Protein AF-A0A1Q6T0D3-F1 (afdb_monomer_lite)

Structure (mmCIF, N/CA/C/O backbone):
data_AF-A0A1Q6T0D3-F1
#
_entry.id   AF-A0A1Q6T0D3-F1
#
loop_
_atom_site.group_PDB
_atom_site.id
_atom_site.type_symbol
_atom_site.label_atom_id
_atom_site.label_alt_id
_atom_site.label_comp_id
_atom_site.label_asym_id
_atom_site.label_entity_id
_atom_site.label_seq_id
_atom_site.pdbx_PDB_ins_code
_atom_site.Cartn_x
_atom_site.Cartn_y
_atom_site.Cartn_z
_atom_site.occupancy
_atom_site.B_iso_or_equiv
_atom_site.auth_seq_id
_atom_site.auth_comp_id
_atom_site.auth_asym_id
_atom_site.auth_atom_id
_atom_site.pdbx_PDB_model_num
ATOM 1 N N . MET A 1 1 ? 7.590 -8.939 7.969 1.00 77.56 1 MET A N 1
ATOM 2 C CA . MET A 1 1 ? 7.279 -10.371 8.225 1.00 77.56 1 MET A CA 1
ATOM 3 C C . MET A 1 1 ? 7.707 -10.869 9.607 1.00 77.56 1 MET A C 1
ATOM 5 O O . MET A 1 1 ? 6.860 -11.423 10.294 1.00 77.56 1 MET A O 1
ATOM 9 N N . GLU A 1 2 ? 8.961 -10.703 10.054 1.00 86.38 2 GLU A N 1
ATOM 10 C CA . GLU A 1 2 ? 9.375 -11.167 11.402 1.00 86.38 2 GLU A CA 1
ATOM 11 C C . GLU A 1 2 ? 8.575 -10.510 12.536 1.00 86.38 2 GLU A C 1
ATOM 13 O O . GLU A 1 2 ? 8.097 -11.197 13.438 1.00 86.38 2 GLU A O 1
ATOM 18 N N . SER A 1 3 ? 8.357 -9.194 12.448 1.00 91.25 3 SER A N 1
ATOM 19 C CA . SER A 1 3 ? 7.523 -8.448 13.397 1.00 91.25 3 SER A CA 1
ATOM 20 C C . SER A 1 3 ? 6.093 -8.985 13.467 1.00 91.25 3 SER A C 1
ATOM 22 O O . SER A 1 3 ? 5.550 -9.134 14.556 1.00 91.25 3 SER A O 1
ATOM 24 N N . TRP A 1 4 ? 5.511 -9.369 12.327 1.00 94.94 4 TRP A N 1
ATOM 25 C CA . TRP A 1 4 ? 4.140 -9.880 12.254 1.00 94.94 4 TRP A CA 1
ATOM 26 C C . TRP A 1 4 ? 4.011 -11.182 13.035 1.00 94.94 4 TRP A C 1
ATOM 28 O O . TRP A 1 4 ? 3.176 -11.276 13.921 1.00 94.94 4 TRP A O 1
ATOM 38 N N . LYS A 1 5 ? 4.904 -12.149 12.792 1.00 92.56 5 LYS A N 1
ATOM 39 C CA . LYS A 1 5 ? 4.893 -13.438 13.505 1.00 92.56 5 LYS A CA 1
ATOM 40 C C . LYS A 1 5 ? 5.084 -13.280 15.015 1.00 92.56 5 LYS A C 1
ATOM 42 O O . LYS A 1 5 ? 4.557 -14.075 15.782 1.00 92.56 5 LYS A O 1
ATOM 47 N N . LYS A 1 6 ? 5.851 -12.271 15.439 1.00 94.69 6 LYS A N 1
ATOM 48 C CA . LYS A 1 6 ? 6.102 -11.984 16.856 1.00 94.69 6 LYS A CA 1
ATOM 49 C C . LYS A 1 6 ? 4.901 -11.331 17.546 1.00 94.69 6 LYS A C 1
ATOM 51 O O . LYS A 1 6 ? 4.624 -11.652 18.695 1.00 94.69 6 LYS A O 1
ATOM 56 N N . VAL A 1 7 ? 4.247 -10.379 16.882 1.00 96.62 7 VAL A N 1
ATOM 57 C CA . VAL A 1 7 ? 3.209 -9.524 17.488 1.00 96.62 7 VAL A CA 1
ATOM 58 C C . VAL A 1 7 ? 1.793 -10.050 17.244 1.00 96.62 7 VAL A C 1
ATOM 60 O O . VAL A 1 7 ? 0.898 -9.781 18.041 1.00 96.62 7 VAL A O 1
ATOM 63 N N . LEU A 1 8 ? 1.592 -10.822 16.176 1.00 96.12 8 LEU A N 1
ATOM 64 C CA . LEU A 1 8 ? 0.306 -11.365 15.736 1.00 96.12 8 LEU A CA 1
ATOM 65 C C . LEU A 1 8 ? 0.324 -12.910 15.722 1.00 96.12 8 LEU A C 1
ATOM 67 O O . LEU A 1 8 ? 0.056 -13.505 14.678 1.00 96.12 8 LEU A O 1
ATOM 71 N N . PRO A 1 9 ? 0.666 -13.586 16.837 1.00 95.31 9 PRO A N 1
ATOM 72 C CA . PRO A 1 9 ? 0.812 -15.045 16.851 1.00 95.31 9 PRO A CA 1
ATOM 73 C C . PRO A 1 9 ? -0.502 -15.785 16.563 1.00 95.31 9 PRO A C 1
ATOM 75 O O . PRO A 1 9 ? -0.470 -16.884 16.018 1.00 95.31 9 PRO A O 1
ATOM 78 N N . ASP A 1 10 ? -1.640 -15.167 16.890 1.00 95.38 10 ASP A N 1
ATOM 79 C CA . ASP A 1 10 ? -2.976 -15.755 16.738 1.00 95.38 10 ASP A CA 1
ATOM 80 C C . ASP A 1 10 ? -3.638 -15.424 15.386 1.00 95.38 10 ASP A C 1
ATOM 82 O O . ASP A 1 10 ? -4.795 -15.773 15.158 1.00 95.38 10 ASP A O 1
ATOM 86 N N . TYR A 1 11 ? -2.935 -14.720 14.492 1.00 95.56 11 TYR A N 1
ATOM 87 C CA . TYR A 1 11 ? -3.467 -14.301 13.195 1.00 95.56 11 TYR A CA 1
ATOM 88 C C . TYR A 1 11 ? -3.035 -15.270 12.093 1.00 95.56 11 TYR A C 1
ATOM 90 O O . TYR A 1 11 ? -1.872 -15.668 12.008 1.00 95.56 11 TYR A O 1
ATOM 98 N N . GLU A 1 12 ? -3.958 -15.590 11.186 1.00 95.81 12 GLU A N 1
ATOM 99 C CA . GLU A 1 12 ? -3.620 -16.266 9.936 1.00 95.81 12 GLU A CA 1
ATOM 100 C C . GLU A 1 12 ? -2.993 -15.268 8.953 1.00 95.81 12 GLU A C 1
ATOM 102 O O . GLU A 1 12 ? -3.534 -14.189 8.706 1.00 95.81 12 GLU A O 1
ATOM 107 N N . ILE A 1 13 ? -1.840 -15.627 8.380 1.00 95.12 13 ILE A N 1
ATOM 108 C CA . ILE A 1 13 ? -1.151 -14.806 7.380 1.00 95.12 13 ILE A CA 1
ATOM 109 C C . ILE A 1 13 ? -1.368 -15.422 5.998 1.00 95.12 13 ILE A C 1
ATOM 111 O O . ILE A 1 13 ? -0.863 -16.507 5.710 1.00 95.12 13 ILE A O 1
ATOM 115 N N . ARG A 1 14 ? -2.046 -14.678 5.120 1.00 95.00 14 ARG A N 1
ATOM 116 C CA . ARG A 1 14 ? -2.230 -15.005 3.700 1.00 95.00 14 ARG A CA 1
ATOM 117 C C . ARG A 1 14 ? -1.472 -14.005 2.833 1.00 95.00 14 ARG A C 1
ATOM 119 O O . ARG A 1 14 ? -1.739 -12.807 2.866 1.00 95.00 14 ARG A O 1
ATOM 126 N N . GLU A 1 15 ? -0.562 -14.505 2.008 1.00 95.56 15 GLU A N 1
ATOM 127 C CA . GLU A 1 15 ? 0.097 -13.707 0.973 1.00 95.56 15 GLU A CA 1
ATOM 128 C C . GLU A 1 15 ? -0.800 -13.605 -0.271 1.00 95.56 15 GLU A C 1
ATOM 130 O O . GLU A 1 15 ? -1.328 -14.611 -0.748 1.00 95.56 15 GLU A O 1
ATOM 135 N N . TRP A 1 16 ? -0.964 -12.394 -0.804 1.00 94.88 16 TRP A N 1
ATOM 136 C CA . TRP A 1 16 ? -1.585 -12.152 -2.108 1.00 94.88 16 TRP A CA 1
ATOM 137 C C . TRP A 1 16 ? -0.488 -11.933 -3.148 1.00 94.88 16 TRP A C 1
ATOM 139 O O . TRP A 1 16 ? 0.309 -11.007 -3.020 1.00 94.88 16 TRP A O 1
ATOM 149 N N . SER A 1 17 ? -0.445 -12.788 -4.170 1.00 93.69 17 SER A N 1
ATOM 150 C CA . SER A 1 17 ? 0.645 -12.823 -5.162 1.00 93.69 17 SER A CA 1
ATOM 151 C C . SER A 1 17 ? 0.106 -12.980 -6.584 1.00 93.69 17 SER A C 1
ATOM 153 O O . SER A 1 17 ? -1.101 -13.066 -6.801 1.00 93.69 17 SER A O 1
ATOM 155 N N . GLU A 1 18 ? 0.983 -13.088 -7.582 1.00 93.12 18 GLU A N 1
ATOM 156 C CA . GLU A 1 18 ? 0.606 -13.318 -8.983 1.00 93.12 18 GLU A CA 1
ATOM 157 C C . GLU A 1 18 ? -0.243 -14.585 -9.177 1.00 93.12 18 GLU A C 1
ATOM 159 O O . GLU A 1 18 ? -0.999 -14.684 -10.145 1.00 93.12 18 GLU A O 1
ATOM 164 N N . LYS A 1 19 ? -0.187 -15.532 -8.232 1.00 95.50 19 LYS A N 1
ATOM 165 C CA . LYS A 1 19 ? -1.051 -16.721 -8.214 1.00 95.50 19 LYS A CA 1
ATOM 166 C C . LYS A 1 19 ? -2.537 -16.379 -8.097 1.00 95.50 19 LYS A C 1
ATOM 168 O O . LYS A 1 19 ? -3.356 -17.188 -8.510 1.00 95.50 19 LYS A O 1
ATOM 173 N N . ASP A 1 20 ? -2.889 -15.208 -7.566 1.00 96.19 20 ASP A N 1
ATOM 174 C CA . ASP A 1 20 ? -4.270 -14.731 -7.428 1.00 96.19 20 ASP A CA 1
ATOM 175 C C . ASP A 1 20 ? -4.753 -13.918 -8.644 1.00 96.19 20 ASP A C 1
ATOM 177 O O . ASP A 1 20 ? -5.932 -13.570 -8.722 1.00 96.19 20 ASP A O 1
ATOM 181 N N . LEU A 1 21 ? -3.883 -13.632 -9.623 1.00 94.44 21 LEU A N 1
ATOM 182 C CA . LEU A 1 21 ? -4.194 -12.748 -10.755 1.00 94.44 21 LEU A CA 1
ATOM 183 C C . LEU A 1 21 ? -5.389 -13.225 -11.590 1.00 94.44 21 LEU A C 1
ATOM 185 O O . LEU A 1 21 ? -6.131 -12.403 -12.126 1.00 94.44 21 LEU A O 1
ATOM 189 N N . PHE A 1 22 ? -5.627 -14.539 -11.650 1.00 94.19 22 PHE A N 1
ATOM 190 C CA . PHE A 1 22 ? -6.775 -15.119 -12.357 1.00 94.19 22 PHE A CA 1
ATOM 191 C C . PHE A 1 22 ? -8.124 -14.580 -11.854 1.00 94.19 22 PHE A C 1
ATOM 193 O O . PHE A 1 22 ? -9.084 -14.547 -12.617 1.00 94.19 22 PHE A O 1
ATOM 200 N N . ARG A 1 23 ? -8.203 -14.115 -10.598 1.00 95.19 23 ARG A N 1
ATOM 201 C CA . ARG A 1 23 ? -9.417 -13.522 -10.009 1.00 95.19 23 ARG A CA 1
ATOM 202 C C . ARG A 1 23 ? -9.776 -12.161 -10.612 1.00 95.19 23 ARG A C 1
ATOM 204 O O . ARG A 1 23 ? -10.874 -11.666 -10.382 1.00 95.19 23 ARG A O 1
ATOM 211 N N . PHE A 1 24 ? -8.856 -11.565 -11.367 1.00 94.75 24 PHE A N 1
ATOM 212 C CA . PHE A 1 24 ? -8.960 -10.220 -11.923 1.00 94.75 24 PHE A CA 1
ATOM 213 C C . PHE A 1 24 ? -8.851 -10.211 -13.451 1.00 94.75 24 PHE A C 1
ATOM 215 O O . PHE A 1 24 ? -8.565 -9.164 -14.028 1.00 94.75 24 PHE A O 1
ATOM 222 N N . SER A 1 25 ? -9.084 -11.348 -14.122 1.00 87.69 25 SER A N 1
ATOM 223 C CA . SER A 1 25 ? -9.000 -11.458 -15.589 1.00 87.69 25 SER A CA 1
ATOM 224 C C . SER A 1 25 ? -9.860 -10.426 -16.323 1.00 87.69 25 SER A C 1
ATOM 226 O O . SER A 1 25 ? -9.461 -9.918 -17.373 1.00 87.69 25 SER A O 1
ATOM 228 N N . ASP A 1 26 ? -11.006 -10.085 -15.732 1.00 91.06 26 ASP A N 1
ATOM 229 C CA . ASP A 1 26 ? -11.974 -9.140 -16.290 1.00 91.06 26 ASP A CA 1
ATOM 230 C C . ASP A 1 26 ? -11.725 -7.695 -15.827 1.00 91.06 26 ASP A C 1
ATOM 232 O O . ASP A 1 26 ? -12.272 -6.752 -16.402 1.00 91.06 26 ASP A O 1
ATOM 236 N N . ASN A 1 27 ? -10.861 -7.485 -14.823 1.00 94.81 27 ASN A N 1
ATOM 237 C CA . ASN A 1 27 ? -10.492 -6.148 -14.378 1.00 94.81 27 ASN A CA 1
ATOM 238 C C . ASN A 1 27 ? -9.411 -5.571 -15.302 1.00 94.81 27 ASN A C 1
ATOM 240 O O . ASN A 1 27 ? -8.226 -5.919 -15.255 1.00 94.81 27 ASN A O 1
ATOM 244 N N . ARG A 1 28 ? -9.835 -4.639 -16.155 1.00 95.19 28 ARG A N 1
ATOM 245 C CA . ARG A 1 28 ? -8.970 -4.035 -17.167 1.00 95.19 28 ARG A CA 1
ATOM 246 C C . ARG A 1 28 ? -7.805 -3.243 -16.569 1.00 95.19 28 ARG A C 1
ATOM 248 O O . ARG A 1 28 ? -6.705 -3.324 -17.116 1.00 95.19 28 ARG A O 1
ATOM 255 N N . TYR A 1 29 ? -8.032 -2.519 -15.472 1.00 97.06 29 TYR A N 1
ATOM 256 C CA . TYR A 1 29 ? -6.997 -1.757 -14.772 1.00 97.06 29 TYR A CA 1
ATOM 257 C C . TYR A 1 29 ? -5.859 -2.673 -14.312 1.00 97.06 29 TYR A C 1
ATOM 259 O O . TYR A 1 29 ? -4.698 -2.432 -14.643 1.00 97.06 29 TYR A O 1
ATOM 267 N N . VAL A 1 30 ? -6.201 -3.772 -13.629 1.00 96.81 30 VAL A N 1
ATOM 268 C CA . VAL A 1 30 ? -5.240 -4.769 -13.137 1.00 96.81 30 VAL A CA 1
ATOM 269 C C . VAL A 1 30 ? -4.445 -5.373 -14.283 1.00 96.81 30 VAL A C 1
ATOM 271 O O . VAL A 1 30 ? -3.217 -5.395 -14.224 1.00 96.81 30 VAL A O 1
ATOM 274 N N . ARG A 1 31 ? -5.120 -5.819 -15.348 1.00 95.44 31 ARG A N 1
ATOM 275 C CA . ARG A 1 31 ? -4.445 -6.425 -16.501 1.00 95.44 31 ARG A CA 1
ATOM 276 C C . ARG A 1 31 ? -3.438 -5.465 -17.136 1.00 95.44 31 ARG A C 1
ATOM 278 O O . ARG A 1 31 ? -2.286 -5.833 -17.341 1.00 95.44 31 ARG A O 1
ATOM 285 N N . GLN A 1 32 ? -3.850 -4.226 -17.397 1.00 95.75 32 GLN A N 1
ATOM 286 C CA . GLN A 1 32 ? -2.984 -3.211 -18.003 1.00 95.75 32 GLN A CA 1
ATOM 287 C C . GLN A 1 32 ? -1.801 -2.836 -17.097 1.00 95.75 32 GLN A C 1
ATOM 289 O O . GLN A 1 32 ? -0.679 -2.689 -17.581 1.00 95.75 32 GLN A O 1
ATOM 294 N N . ALA A 1 33 ? -2.025 -2.697 -15.786 1.00 95.94 33 ALA A N 1
ATOM 295 C CA . ALA A 1 33 ? -0.957 -2.433 -14.825 1.00 95.94 33 ALA A CA 1
ATOM 296 C C . ALA A 1 33 ? 0.039 -3.601 -14.749 1.00 95.94 33 ALA A C 1
ATOM 298 O O . ALA A 1 33 ? 1.253 -3.381 -14.758 1.00 95.94 33 ALA A O 1
ATOM 299 N N . TYR A 1 34 ? -0.462 -4.838 -14.737 1.00 95.12 34 TYR A N 1
ATOM 300 C CA . TYR A 1 34 ? 0.348 -6.053 -14.718 1.00 95.12 34 TYR A CA 1
ATOM 301 C C . TYR A 1 34 ? 1.214 -6.178 -15.983 1.00 95.12 34 TYR A C 1
ATOM 303 O O . TYR A 1 34 ? 2.432 -6.328 -15.887 1.00 95.12 34 TYR A O 1
ATOM 311 N N . GLU A 1 35 ? 0.624 -6.015 -17.171 1.00 93.56 35 GLU A N 1
ATOM 312 C CA . GLU A 1 35 ? 1.340 -6.024 -18.458 1.00 93.56 35 GLU A CA 1
ATOM 313 C C . GLU A 1 35 ? 2.415 -4.926 -18.531 1.00 93.56 35 GLU A C 1
ATOM 315 O O . GLU A 1 35 ? 3.514 -5.146 -19.046 1.00 93.56 35 GLU A O 1
ATOM 320 N N . ALA A 1 36 ? 2.137 -3.754 -17.952 1.00 92.69 36 ALA A N 1
ATOM 321 C CA . ALA A 1 36 ? 3.086 -2.648 -17.845 1.00 92.69 36 ALA A CA 1
ATOM 322 C C . ALA A 1 36 ? 4.151 -2.837 -16.744 1.00 92.69 36 ALA A C 1
ATOM 324 O O . ALA A 1 36 ? 4.984 -1.943 -16.546 1.00 92.69 36 ALA A O 1
ATOM 325 N N . LYS A 1 37 ? 4.143 -3.971 -16.025 1.00 93.31 37 LYS A N 1
ATOM 326 C CA . LYS A 1 37 ? 5.024 -4.285 -14.884 1.00 93.31 37 LYS A CA 1
ATOM 327 C C . LYS A 1 37 ? 4.930 -3.251 -13.757 1.00 93.31 37 LYS A C 1
ATOM 329 O O . LYS A 1 37 ? 5.926 -2.858 -13.149 1.00 93.31 37 LYS A O 1
ATOM 334 N N . LYS A 1 38 ? 3.718 -2.754 -13.511 1.00 93.31 38 LYS A N 1
ATOM 335 C CA . LYS A 1 38 ? 3.387 -1.747 -12.498 1.00 93.31 38 LYS A CA 1
ATOM 336 C C . LYS A 1 38 ? 2.723 -2.411 -11.294 1.00 93.31 38 LYS A C 1
ATOM 338 O O . LYS A 1 38 ? 1.569 -2.151 -10.980 1.00 93.31 38 LYS A O 1
ATOM 343 N N . TRP A 1 39 ? 3.491 -3.257 -10.608 1.00 92.88 39 TRP A N 1
ATOM 344 C CA . TRP A 1 39 ? 3.012 -4.146 -9.541 1.00 92.88 39 TRP A CA 1
ATOM 345 C C . TRP A 1 39 ? 2.328 -3.422 -8.373 1.00 92.88 39 TRP A C 1
ATOM 347 O O . TRP A 1 39 ? 1.304 -3.895 -7.899 1.00 92.88 39 TRP A O 1
ATOM 357 N N . ALA A 1 40 ? 2.813 -2.239 -7.976 1.00 92.50 40 ALA A N 1
ATOM 358 C CA . ALA A 1 40 ? 2.173 -1.432 -6.928 1.00 92.50 40 ALA A CA 1
ATOM 359 C C . ALA A 1 40 ? 0.722 -1.039 -7.274 1.00 92.50 40 ALA A C 1
ATOM 361 O O . ALA A 1 40 ? -0.138 -0.971 -6.409 1.00 92.50 40 ALA A O 1
ATOM 362 N N . PHE A 1 41 ? 0.421 -0.837 -8.558 1.00 96.12 41 PHE A N 1
ATOM 363 C CA . PHE A 1 41 ? -0.935 -0.514 -9.004 1.00 96.12 41 PHE A CA 1
ATOM 364 C C . PHE A 1 41 ? -1.804 -1.773 -9.134 1.00 96.12 41 PHE A C 1
ATOM 366 O O . PHE A 1 41 ? -3.025 -1.691 -9.060 1.00 96.12 41 PHE A O 1
ATOM 373 N N . VAL A 1 42 ? -1.199 -2.955 -9.287 1.00 96.50 42 VAL A N 1
ATOM 374 C CA . VAL A 1 42 ? -1.919 -4.233 -9.173 1.00 96.50 42 VAL A CA 1
ATOM 375 C C . VAL A 1 42 ? -2.331 -4.468 -7.716 1.00 96.50 42 VAL A C 1
ATOM 377 O O . VAL A 1 42 ? -3.493 -4.790 -7.452 1.00 96.50 42 VAL A O 1
ATOM 380 N N . SER A 1 43 ? -1.419 -4.234 -6.763 1.00 95.94 43 SER A N 1
ATOM 381 C CA . SER A 1 43 ? -1.704 -4.403 -5.332 1.00 95.94 43 SER A CA 1
ATOM 382 C C . SER A 1 43 ? -2.761 -3.425 -4.806 1.00 95.94 43 SER A C 1
ATOM 384 O O . SER A 1 43 ? -3.495 -3.763 -3.879 1.00 95.94 43 SER A O 1
ATOM 386 N N . ASP A 1 44 ? -2.925 -2.254 -5.430 1.00 96.94 44 ASP A N 1
ATOM 387 C CA . ASP A 1 44 ? -4.023 -1.319 -5.140 1.00 96.94 44 ASP A CA 1
ATOM 388 C C . ASP A 1 44 ? -5.414 -1.951 -5.263 1.00 96.94 44 ASP A C 1
ATOM 390 O O . ASP A 1 44 ? -6.293 -1.654 -4.457 1.00 96.94 44 ASP A O 1
ATOM 394 N N . VAL A 1 45 ? -5.617 -2.848 -6.231 1.00 97.75 45 VAL A N 1
ATOM 395 C CA . VAL A 1 45 ? -6.904 -3.535 -6.416 1.00 97.75 45 VAL A CA 1
ATOM 396 C C . VAL A 1 45 ? -6.966 -4.810 -5.580 1.00 97.75 45 VAL A C 1
ATOM 398 O O . VAL A 1 45 ? -8.002 -5.099 -4.980 1.00 97.75 45 VAL A O 1
ATOM 401 N N . PHE A 1 46 ? -5.856 -5.551 -5.487 1.00 97.62 46 PHE A N 1
ATOM 402 C CA . PHE A 1 46 ? -5.797 -6.785 -4.696 1.00 97.62 46 PHE A CA 1
ATOM 403 C C . PHE A 1 46 ? -6.133 -6.523 -3.231 1.00 97.62 46 PHE A C 1
ATOM 405 O O . PHE A 1 46 ? -6.941 -7.257 -2.669 1.00 97.62 46 PHE A O 1
ATOM 412 N N . ARG A 1 47 ? -5.585 -5.454 -2.634 1.00 97.56 47 ARG A N 1
ATOM 413 C CA . ARG A 1 47 ? -5.831 -5.123 -1.223 1.00 97.56 47 ARG A CA 1
ATOM 414 C C . ARG A 1 47 ? -7.313 -4.912 -0.925 1.00 97.56 47 ARG A C 1
ATOM 416 O O . ARG A 1 47 ? -7.838 -5.440 0.049 1.00 97.56 47 ARG A O 1
ATOM 423 N N . LEU A 1 48 ? -8.006 -4.187 -1.803 1.00 98.44 48 LEU A N 1
ATOM 424 C CA . LEU A 1 48 ? -9.425 -3.879 -1.642 1.00 98.44 48 LEU A CA 1
ATOM 425 C C . LEU A 1 48 ? -10.288 -5.116 -1.886 1.00 98.44 48 LEU A C 1
ATOM 427 O O . LEU A 1 48 ? -11.233 -5.369 -1.144 1.00 98.44 48 LEU A O 1
ATOM 431 N N . PHE A 1 49 ? -9.952 -5.920 -2.895 1.00 98.12 49 PHE A N 1
ATOM 432 C CA . PHE A 1 49 ? -10.664 -7.163 -3.171 1.00 98.12 49 PHE A CA 1
ATOM 433 C C . PHE A 1 49 ? -10.512 -8.180 -2.036 1.00 98.12 49 PHE A C 1
ATOM 435 O O . PHE A 1 49 ? -11.506 -8.784 -1.636 1.00 98.12 49 PHE A O 1
ATOM 442 N N . ALA A 1 50 ? -9.298 -8.337 -1.502 1.00 97.88 50 ALA A N 1
ATOM 443 C CA . ALA A 1 50 ? -9.008 -9.199 -0.363 1.00 97.88 50 ALA A CA 1
ATOM 444 C C . ALA A 1 50 ? -9.881 -8.827 0.837 1.00 97.88 50 ALA A C 1
ATOM 446 O O . ALA A 1 50 ? -10.656 -9.651 1.314 1.00 97.88 50 ALA A O 1
ATOM 447 N N . LEU A 1 51 ? -9.843 -7.555 1.242 1.00 98.56 51 LEU A N 1
ATOM 448 C CA . LEU A 1 51 ? -10.647 -7.045 2.352 1.00 98.56 51 LEU A CA 1
ATOM 449 C C . LEU A 1 51 ? -12.148 -7.177 2.093 1.00 98.56 51 LEU A C 1
ATOM 451 O O . LEU A 1 51 ? -12.902 -7.537 2.990 1.00 98.56 51 LEU A O 1
ATOM 455 N N . TYR A 1 52 ? -12.607 -6.929 0.865 1.00 98.50 52 TYR A N 1
ATOM 456 C CA . TYR A 1 52 ? -14.027 -7.054 0.553 1.00 98.50 52 TYR A CA 1
ATOM 457 C C . TYR A 1 52 ? -14.518 -8.501 0.657 1.00 98.50 52 TYR A C 1
ATOM 459 O O . TYR A 1 52 ? -15.635 -8.741 1.116 1.00 98.50 52 TYR A O 1
ATOM 467 N N . LYS A 1 53 ? -13.713 -9.467 0.200 1.00 98.06 53 LYS A N 1
ATOM 468 C CA . LYS A 1 53 ? -14.102 -10.881 0.137 1.00 98.06 53 LYS A CA 1
ATOM 469 C C . LYS A 1 53 ? -13.857 -11.635 1.432 1.00 98.06 53 LYS A C 1
ATOM 471 O O . LYS A 1 53 ? -14.713 -12.417 1.829 1.00 98.06 53 LYS A O 1
ATOM 476 N N . GLU A 1 54 ? -12.703 -11.424 2.042 1.00 97.75 54 GLU A N 1
ATOM 477 C CA . GLU A 1 54 ? -12.222 -12.200 3.185 1.00 97.75 54 GLU A CA 1
ATOM 478 C C . GLU A 1 54 ? -12.326 -11.400 4.495 1.00 97.75 54 GLU A C 1
ATOM 480 O O . GLU A 1 54 ? -12.431 -11.989 5.567 1.00 97.75 54 GLU A O 1
ATOM 485 N N . GLY A 1 55 ? -12.380 -10.065 4.425 1.00 97.94 55 GLY A N 1
ATOM 486 C CA . GLY A 1 55 ? -12.254 -9.205 5.599 1.00 97.94 55 GLY A CA 1
ATOM 487 C C . GLY A 1 55 ? -10.833 -9.226 6.163 1.00 97.94 55 GLY A C 1
ATOM 488 O O . GLY A 1 55 ? -9.867 -9.525 5.459 1.00 97.94 55 GLY A O 1
ATOM 489 N N . GLY A 1 56 ? -10.705 -8.902 7.446 1.00 97.88 56 GLY A N 1
ATOM 490 C CA . GLY A 1 56 ? -9.434 -8.941 8.162 1.00 97.88 56 GLY A CA 1
ATOM 491 C C . GLY A 1 56 ? -8.628 -7.657 7.996 1.00 97.88 56 GLY A C 1
ATOM 492 O O . GLY A 1 56 ? -9.183 -6.557 7.991 1.00 97.88 56 GLY A O 1
ATOM 493 N N . ILE A 1 57 ? -7.303 -7.802 7.931 1.00 98.44 57 ILE A N 1
ATOM 494 C CA . ILE A 1 57 ? -6.349 -6.689 7.930 1.00 98.44 57 ILE A CA 1
ATOM 495 C C . ILE A 1 57 ? -5.375 -6.880 6.776 1.00 98.44 57 ILE A C 1
ATOM 497 O O . ILE A 1 57 ? -4.688 -7.895 6.686 1.00 98.44 57 ILE A O 1
ATOM 501 N N . TYR A 1 58 ? -5.301 -5.879 5.912 1.00 98.50 58 TYR A N 1
ATOM 502 C CA . TYR A 1 58 ? -4.301 -5.781 4.866 1.00 98.50 58 TYR A CA 1
ATOM 503 C C . TYR A 1 58 ? -3.076 -5.023 5.379 1.00 98.50 58 TYR A C 1
ATOM 505 O O . TYR A 1 58 ? -3.221 -3.986 6.030 1.00 98.50 58 TYR A O 1
ATOM 513 N N . LEU A 1 59 ? -1.888 -5.519 5.025 1.00 97.75 59 LEU A N 1
ATOM 514 C CA . LEU A 1 59 ? -0.597 -4.900 5.310 1.00 97.75 59 LEU A CA 1
ATOM 515 C C . LEU A 1 59 ? 0.258 -4.879 4.037 1.00 97.75 59 LEU A C 1
ATOM 517 O O . LEU A 1 59 ? 0.453 -5.926 3.415 1.00 97.75 59 LEU A O 1
ATOM 521 N N . ASP A 1 60 ? 0.819 -3.720 3.683 1.00 96.19 60 ASP A N 1
ATOM 522 C CA . ASP A 1 60 ? 1.925 -3.667 2.721 1.00 96.19 60 ASP A CA 1
ATOM 523 C C . ASP A 1 60 ? 3.143 -4.419 3.302 1.00 96.19 60 ASP A C 1
ATOM 525 O O . ASP A 1 60 ? 3.366 -4.472 4.515 1.00 96.19 60 ASP A O 1
ATOM 529 N N . THR A 1 61 ? 3.947 -5.050 2.441 1.00 93.38 61 THR A N 1
ATOM 530 C CA . THR A 1 61 ? 5.023 -5.968 2.873 1.00 93.38 61 THR A CA 1
ATOM 531 C C . THR A 1 61 ? 6.137 -5.295 3.679 1.00 93.38 61 THR A C 1
ATOM 533 O O . THR A 1 61 ? 6.899 -5.974 4.372 1.00 93.38 61 THR A O 1
ATOM 536 N N . ASP A 1 62 ? 6.244 -3.974 3.573 1.00 92.19 62 ASP A N 1
ATOM 537 C CA . ASP A 1 62 ? 7.193 -3.115 4.274 1.00 92.19 62 ASP A CA 1
ATOM 538 C C . ASP A 1 62 ? 6.585 -2.422 5.506 1.00 92.19 62 ASP A C 1
ATOM 540 O O . ASP A 1 62 ? 7.186 -1.500 6.058 1.00 92.19 62 ASP A O 1
ATOM 544 N N . VAL A 1 63 ? 5.424 -2.883 5.977 1.00 96.44 63 VAL A N 1
ATOM 545 C CA . VAL A 1 63 ? 4.864 -2.475 7.267 1.00 96.44 63 VAL A CA 1
ATOM 546 C C . VAL A 1 63 ? 5.497 -3.280 8.400 1.00 96.44 63 VAL A C 1
ATOM 548 O O . VAL A 1 63 ? 5.481 -4.513 8.419 1.00 96.44 63 VAL A O 1
ATOM 551 N N . GLU A 1 64 ? 6.022 -2.589 9.404 1.00 96.62 64 GLU A N 1
ATOM 552 C CA . GLU A 1 64 ? 6.408 -3.176 10.683 1.00 96.62 64 GLU A CA 1
ATOM 553 C C . GLU A 1 64 ? 5.238 -3.096 11.664 1.00 96.62 64 GLU A C 1
ATOM 555 O O . GLU A 1 64 ? 4.728 -2.012 11.919 1.00 96.62 64 GLU A O 1
ATOM 560 N N . VAL A 1 65 ? 4.841 -4.228 12.251 1.00 97.44 65 VAL A N 1
ATOM 561 C CA . VAL A 1 65 ? 3.781 -4.279 13.269 1.00 97.44 65 VAL A CA 1
ATOM 562 C C . VAL A 1 65 ? 4.409 -4.284 14.661 1.00 97.44 65 VAL A C 1
ATOM 564 O O . VAL A 1 65 ? 5.267 -5.120 14.947 1.00 97.44 65 VAL A O 1
ATOM 567 N N . ARG A 1 66 ? 3.977 -3.366 15.530 1.00 96.88 66 ARG A N 1
ATOM 568 C CA . ARG A 1 66 ? 4.491 -3.189 16.901 1.00 96.88 66 ARG A CA 1
ATOM 569 C C . ARG A 1 66 ? 3.491 -3.565 17.986 1.00 96.88 66 ARG A C 1
ATOM 571 O O . ARG A 1 66 ? 3.902 -3.968 19.072 1.00 96.88 66 ARG A O 1
ATOM 578 N N . LYS A 1 67 ? 2.192 -3.455 17.698 1.00 97.12 67 LYS A N 1
ATOM 579 C CA . LYS A 1 67 ? 1.099 -3.783 18.625 1.00 97.12 67 LYS A CA 1
ATOM 580 C C . LYS A 1 67 ? 0.088 -4.706 17.948 1.00 97.12 67 LYS A C 1
ATOM 582 O O . LYS A 1 67 ? -0.060 -4.675 16.730 1.00 97.12 67 LYS A O 1
ATOM 587 N N . THR A 1 68 ? -0.594 -5.533 18.740 1.00 96.88 68 THR A N 1
ATOM 588 C CA . THR A 1 68 ? -1.692 -6.364 18.227 1.00 96.88 68 THR A CA 1
ATOM 589 C C . THR A 1 68 ? -2.855 -5.489 17.769 1.00 96.88 68 THR A C 1
ATOM 591 O O . THR A 1 68 ? -3.161 -4.481 18.405 1.00 96.88 68 THR A O 1
ATOM 594 N N . PHE A 1 69 ? -3.535 -5.895 16.700 1.00 97.12 69 PHE A N 1
ATOM 595 C CA . PHE A 1 69 ? -4.725 -5.210 16.200 1.00 97.12 69 PHE A CA 1
ATOM 596 C C . PHE A 1 69 ? -6.008 -5.577 16.949 1.00 97.12 69 PHE A C 1
ATOM 598 O O . PHE A 1 69 ? -7.041 -4.982 16.666 1.00 97.12 69 PHE A O 1
ATOM 605 N N . SER A 1 70 ? -5.967 -6.509 17.911 1.00 95.56 70 SER A N 1
ATOM 606 C CA . SER A 1 70 ? -7.163 -6.999 18.614 1.00 95.56 70 SER A CA 1
ATOM 607 C C . SER A 1 70 ? -8.067 -5.883 19.170 1.00 95.56 70 SER A C 1
ATOM 609 O O . SER A 1 70 ? -9.277 -5.995 18.992 1.00 95.56 70 SER A O 1
ATOM 611 N N . PRO A 1 71 ? -7.540 -4.777 19.745 1.00 95.12 71 PRO A N 1
ATOM 612 C CA . PRO A 1 71 ? -8.373 -3.662 20.212 1.00 95.12 71 PRO A CA 1
ATOM 613 C C . PRO A 1 71 ? -9.129 -2.911 19.104 1.00 95.12 71 PRO A C 1
ATOM 615 O O . PRO A 1 71 ? -10.028 -2.134 19.396 1.00 95.12 71 PRO A O 1
ATOM 618 N N . LEU A 1 72 ? -8.744 -3.090 17.838 1.00 95.81 72 LEU A N 1
ATOM 619 C CA . LEU A 1 72 ? -9.349 -2.413 16.688 1.00 95.81 72 LEU A CA 1
ATOM 620 C C . LEU A 1 72 ? -10.438 -3.258 16.020 1.00 95.81 72 LEU A C 1
ATOM 622 O O . LEU A 1 72 ? -11.200 -2.739 15.207 1.00 95.81 72 LEU A O 1
ATOM 626 N N . LEU A 1 73 ? -10.520 -4.549 16.361 1.00 93.12 73 LEU A N 1
ATOM 627 C CA . LEU A 1 73 ? -11.449 -5.505 15.751 1.00 93.12 73 LEU A CA 1
ATOM 628 C C . LEU A 1 73 ? -12.903 -5.330 16.218 1.00 93.12 73 LEU A C 1
ATOM 630 O O . LEU A 1 73 ? -13.791 -5.994 15.695 1.00 93.12 73 LEU A O 1
ATOM 634 N N . GLU A 1 74 ? -13.160 -4.441 17.181 1.00 90.81 74 GLU A N 1
ATOM 635 C CA . GLU A 1 74 ? -14.522 -4.036 17.556 1.00 90.81 74 GLU A CA 1
ATOM 636 C C . GLU A 1 74 ? -15.190 -3.158 16.480 1.00 90.81 74 GLU A C 1
ATOM 638 O O . GLU A 1 74 ? -16.418 -3.047 16.437 1.00 90.81 74 GLU A O 1
ATOM 643 N N . GLY A 1 75 ? -14.392 -2.521 15.615 1.00 93.31 75 GLY A N 1
ATOM 644 C CA . GLY A 1 75 ? -14.872 -1.760 14.465 1.00 93.31 75 GLY A CA 1
ATOM 645 C 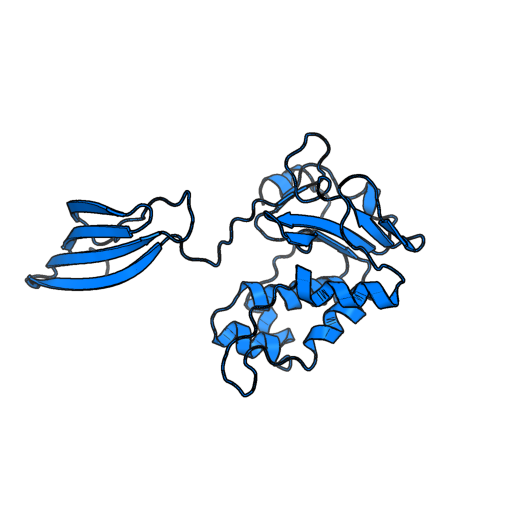C . GLY A 1 75 ? -15.094 -2.625 13.221 1.00 93.31 75 GLY A C 1
ATOM 646 O O . GLY A 1 75 ? -14.512 -3.695 13.069 1.00 93.31 75 GLY A O 1
ATOM 647 N N . ASP A 1 76 ? -15.891 -2.110 12.284 1.00 96.88 76 ASP A N 1
ATOM 648 C CA . ASP A 1 76 ? -16.143 -2.743 10.983 1.00 96.88 76 ASP A CA 1
ATOM 649 C C . ASP A 1 76 ? -15.183 -2.210 9.895 1.00 96.88 76 ASP A C 1
ATOM 651 O O . ASP A 1 76 ? -15.089 -2.816 8.822 1.00 96.88 76 ASP A O 1
ATOM 655 N N . PHE A 1 77 ? -14.484 -1.090 10.145 1.00 98.62 77 PHE A N 1
ATOM 656 C CA . PHE A 1 77 ? -13.468 -0.509 9.257 1.00 98.62 77 PHE A CA 1
ATOM 657 C C . PHE A 1 77 ? -12.454 0.369 10.009 1.00 98.62 77 PHE A C 1
ATOM 659 O O . PHE A 1 77 ? -12.819 1.205 10.838 1.00 98.62 77 PHE A O 1
ATOM 666 N N . PHE A 1 78 ? -11.176 0.262 9.652 1.00 98.62 78 PHE A N 1
ATOM 667 C CA . PHE A 1 78 ? -10.163 1.238 10.034 1.00 98.62 78 PHE A CA 1
ATOM 668 C C . PHE A 1 78 ? -9.110 1.450 8.947 1.00 98.62 78 PHE A C 1
ATOM 670 O O . PHE A 1 78 ? -8.726 0.531 8.225 1.00 98.62 78 PHE A O 1
ATOM 677 N N . ILE A 1 79 ? -8.595 2.674 8.875 1.00 98.50 79 ILE A N 1
ATOM 678 C CA . ILE A 1 79 ? -7.455 3.064 8.037 1.00 98.50 79 ILE A CA 1
ATOM 679 C C . ILE A 1 79 ? -6.642 4.147 8.755 1.00 98.50 79 ILE A C 1
ATOM 681 O O . ILE A 1 79 ? -7.127 4.750 9.711 1.00 98.50 79 ILE A O 1
ATOM 685 N N . GLY A 1 80 ? -5.402 4.391 8.340 1.00 97.38 80 GLY A N 1
ATOM 686 C CA . GLY A 1 80 ? -4.593 5.503 8.848 1.00 97.38 80 GLY A CA 1
ATOM 687 C C . GLY A 1 80 ? -4.683 6.755 7.990 1.00 97.38 80 GLY A C 1
ATOM 688 O O . GLY A 1 80 ? -5.069 6.701 6.826 1.00 97.38 80 GLY A O 1
ATOM 689 N N . SER A 1 81 ? -4.251 7.875 8.552 1.00 97.56 81 SER A N 1
ATOM 690 C CA . SER A 1 81 ? -3.705 8.997 7.797 1.00 97.56 81 SER A CA 1
ATOM 691 C C . SER A 1 81 ? -2.251 8.687 7.442 1.00 97.56 81 SER A C 1
ATOM 693 O O . SER A 1 81 ? -1.583 7.912 8.125 1.00 97.56 81 SER A O 1
ATOM 695 N N . GLU A 1 82 ? -1.741 9.294 6.383 1.00 94.94 82 GLU A N 1
ATOM 696 C CA . GLU A 1 82 ? -0.345 9.170 5.986 1.00 94.94 82 GLU A CA 1
ATOM 697 C C . GLU A 1 82 ? 0.185 10.511 5.493 1.00 94.94 82 GLU A C 1
ATOM 699 O O . GLU A 1 82 ? -0.494 11.252 4.773 1.00 94.94 82 GLU A O 1
ATOM 704 N N . LYS A 1 83 ? 1.430 10.803 5.878 1.00 90.44 83 LYS A N 1
ATOM 705 C CA . LYS A 1 83 ? 2.175 11.964 5.410 1.00 90.44 83 LYS A CA 1
ATOM 706 C C . LYS A 1 83 ? 3.482 11.540 4.767 1.00 90.44 83 LYS A C 1
ATOM 708 O O . LYS A 1 83 ? 4.372 11.016 5.430 1.00 90.44 83 LYS A O 1
ATOM 713 N N . HIS A 1 84 ? 3.637 11.863 3.487 1.00 81.88 84 HIS A N 1
ATOM 714 C CA . HIS A 1 84 ? 4.894 11.687 2.765 1.00 81.88 84 HIS A CA 1
ATOM 715 C C . HIS A 1 84 ? 5.389 13.035 2.227 1.00 81.88 84 HIS A C 1
ATOM 717 O O . HIS A 1 84 ? 4.936 13.551 1.201 1.00 81.88 84 HIS A O 1
ATOM 723 N N . GLY A 1 85 ? 6.329 13.655 2.945 1.00 82.19 85 GLY A N 1
ATOM 724 C CA . GLY A 1 85 ? 6.805 15.003 2.636 1.00 82.19 85 GLY A CA 1
ATOM 725 C C . GLY A 1 85 ? 5.712 16.056 2.847 1.00 82.19 85 GLY A C 1
ATOM 726 O O . GLY A 1 85 ? 5.329 16.335 3.980 1.00 82.19 85 GLY A O 1
ATOM 727 N N . ARG A 1 86 ? 5.236 16.674 1.758 1.00 81.69 86 ARG A N 1
ATOM 728 C CA . ARG A 1 86 ? 4.132 17.658 1.780 1.00 81.69 86 ARG A CA 1
ATOM 729 C C . ARG A 1 86 ? 2.770 17.053 1.428 1.00 81.69 86 ARG A C 1
ATOM 731 O O . ARG A 1 86 ? 1.787 17.782 1.407 1.00 81.69 86 ARG A O 1
ATOM 738 N N . PHE A 1 87 ? 2.727 15.767 1.092 1.00 85.31 87 PHE A N 1
ATOM 739 C CA . PHE A 1 87 ? 1.494 15.087 0.723 1.00 85.31 87 PHE A CA 1
ATOM 740 C C . PHE A 1 87 ? 0.853 14.499 1.974 1.00 85.31 87 PHE A C 1
ATOM 742 O O . PHE A 1 87 ? 1.483 13.698 2.660 1.00 85.31 87 PHE A O 1
ATOM 749 N N . GLU A 1 88 ? -0.374 14.925 2.248 1.00 94.31 88 GLU A N 1
ATOM 750 C CA . GLU A 1 88 ? -1.209 14.511 3.375 1.00 94.31 88 GLU A CA 1
ATOM 751 C C . GLU A 1 88 ? -2.441 13.801 2.808 1.00 94.31 88 GLU A C 1
ATOM 753 O O . GLU A 1 88 ? -3.131 14.340 1.937 1.00 94.31 88 GLU A O 1
ATOM 758 N N . SER A 1 89 ? -2.672 12.557 3.221 1.00 95.62 89 SER A N 1
ATOM 759 C CA . SER A 1 89 ? -3.742 11.719 2.677 1.00 95.62 89 SER A CA 1
ATOM 760 C C . SER A 1 89 ? -4.113 10.587 3.640 1.00 95.62 89 SER A C 1
ATOM 762 O O . SER A 1 89 ? -3.666 10.571 4.785 1.00 95.62 89 SER A O 1
ATOM 764 N N . ILE A 1 90 ? -4.923 9.635 3.177 1.00 96.69 90 ILE A N 1
ATOM 765 C CA . ILE A 1 90 ? -5.074 8.333 3.836 1.00 96.69 90 ILE A CA 1
ATOM 766 C C . ILE A 1 90 ? -3.819 7.475 3.615 1.00 96.69 90 ILE A C 1
ATOM 768 O O . ILE A 1 90 ? -3.178 7.560 2.569 1.00 96.69 90 ILE A O 1
ATOM 772 N N . GLY A 1 91 ? -3.507 6.611 4.574 1.00 95.88 91 GLY A N 1
ATOM 773 C CA . GLY A 1 91 ? -2.477 5.582 4.494 1.00 95.88 91 GLY A CA 1
ATOM 774 C C . GLY A 1 91 ? -3.091 4.229 4.176 1.00 95.88 91 GLY A C 1
ATOM 775 O O . GLY A 1 91 ? -3.730 3.617 5.025 1.00 95.88 91 GLY A O 1
ATOM 776 N N . THR A 1 92 ? -2.889 3.742 2.955 1.00 97.12 92 THR A N 1
ATOM 777 C CA . THR A 1 92 ? -3.451 2.460 2.489 1.00 97.12 92 THR A CA 1
ATOM 778 C C . THR A 1 92 ? -2.544 1.259 2.750 1.00 97.12 92 THR A C 1
ATOM 780 O O . THR A 1 92 ? -2.861 0.151 2.312 1.00 97.12 92 THR A O 1
ATOM 783 N N . ALA A 1 93 ? -1.402 1.478 3.405 1.00 96.88 93 ALA A N 1
ATOM 784 C CA . ALA A 1 93 ? -0.467 0.422 3.782 1.00 96.88 93 ALA A CA 1
ATOM 785 C C . ALA A 1 93 ? -1.017 -0.468 4.902 1.00 96.88 93 ALA A C 1
ATOM 787 O O . ALA A 1 93 ? -0.623 -1.624 5.003 1.00 96.88 93 ALA A O 1
ATOM 788 N N . VAL A 1 94 ? -1.951 0.048 5.708 1.00 98.31 94 VAL A N 1
ATOM 789 C CA . VAL A 1 94 ? -2.682 -0.703 6.732 1.00 98.31 94 VAL A CA 1
ATOM 790 C C . VAL A 1 94 ? -4.162 -0.369 6.613 1.00 98.31 94 VAL A C 1
ATOM 792 O O . VAL A 1 94 ? -4.555 0.786 6.778 1.00 98.31 94 VAL A O 1
ATOM 795 N N . ILE A 1 95 ? -4.986 -1.372 6.318 1.00 98.62 95 ILE A N 1
ATOM 796 C CA . ILE A 1 95 ? -6.444 -1.219 6.246 1.00 98.62 95 ILE A CA 1
ATOM 797 C C . ILE A 1 95 ? -7.076 -2.438 6.906 1.00 98.62 95 ILE A C 1
ATOM 799 O O . ILE A 1 95 ? -6.756 -3.566 6.537 1.00 98.62 95 ILE A O 1
ATOM 803 N N . GLY A 1 96 ? -7.978 -2.222 7.856 1.00 98.56 96 GLY A N 1
ATOM 804 C CA . GLY A 1 96 ? -8.807 -3.274 8.431 1.00 98.56 96 GLY A CA 1
ATOM 805 C C . GLY A 1 96 ? -10.261 -3.108 8.028 1.00 98.56 96 GLY A C 1
ATOM 806 O O . GLY A 1 96 ? -10.767 -1.987 7.985 1.00 98.56 96 GLY A O 1
ATOM 807 N N . ALA A 1 97 ? -10.944 -4.208 7.727 1.00 98.62 97 ALA A N 1
ATOM 808 C CA . ALA A 1 97 ? -12.367 -4.179 7.421 1.00 98.62 97 ALA A CA 1
ATOM 809 C C . ALA A 1 97 ? -13.042 -5.533 7.657 1.00 98.62 97 ALA A C 1
ATOM 811 O O . ALA A 1 97 ? -12.455 -6.591 7.430 1.00 98.62 97 ALA A O 1
ATOM 812 N N . ALA A 1 98 ? -14.317 -5.501 8.037 1.00 98.31 98 ALA A N 1
ATOM 813 C CA . ALA A 1 98 ? -15.172 -6.679 7.984 1.00 98.31 98 ALA A CA 1
ATOM 814 C C . ALA A 1 98 ? -15.420 -7.110 6.524 1.00 98.31 98 ALA A C 1
ATOM 816 O O . ALA A 1 98 ? -15.491 -6.276 5.614 1.00 98.31 98 ALA A O 1
ATOM 817 N N . ALA A 1 99 ? -15.601 -8.413 6.293 1.00 98.31 99 ALA A N 1
ATOM 818 C CA . ALA A 1 99 ? -15.971 -8.918 4.973 1.00 98.31 99 ALA A CA 1
ATOM 819 C C . ALA A 1 99 ? -17.282 -8.261 4.498 1.00 98.31 99 ALA A C 1
ATOM 821 O O . ALA A 1 99 ? -18.237 -8.112 5.260 1.00 98.31 99 ALA A O 1
ATOM 822 N N . GLY A 1 100 ? -17.328 -7.845 3.233 1.00 98.38 100 GLY A N 1
ATOM 823 C CA . GLY A 1 100 ? -18.479 -7.148 2.661 1.00 98.38 100 GLY A CA 1
ATOM 824 C C . GLY A 1 100 ? -18.636 -5.676 3.072 1.00 98.38 100 GLY A C 1
ATOM 825 O O . GLY A 1 100 ? -19.661 -5.084 2.731 1.00 98.38 100 GLY A O 1
ATOM 826 N N . ASN A 1 101 ? -17.658 -5.071 3.762 1.00 98.50 101 ASN A N 1
ATOM 827 C CA . ASN A 1 101 ? -17.727 -3.677 4.212 1.00 98.50 101 ASN A CA 1
ATOM 828 C C . ASN A 1 101 ? -18.039 -2.690 3.061 1.00 98.50 101 ASN A C 1
ATOM 830 O O . ASN A 1 101 ? -17.455 -2.755 1.974 1.00 98.50 101 ASN A O 1
ATOM 834 N N . GLY A 1 102 ? -18.960 -1.753 3.319 1.00 98.44 102 GLY A N 1
ATOM 835 C CA . GLY A 1 102 ? -19.448 -0.792 2.326 1.00 98.44 102 GLY A CA 1
ATOM 836 C C . GLY A 1 102 ? -18.401 0.219 1.852 1.00 98.44 102 GLY A C 1
ATOM 837 O O . GLY A 1 102 ? -18.363 0.520 0.663 1.00 98.44 102 GLY A O 1
ATOM 838 N N . ILE A 1 103 ? -17.514 0.687 2.738 1.00 98.56 103 ILE A N 1
ATOM 839 C CA . ILE A 1 103 ? -16.430 1.620 2.386 1.00 98.56 103 ILE A CA 1
ATOM 840 C C . ILE A 1 103 ? -15.453 0.931 1.431 1.00 98.56 103 ILE A C 1
ATOM 842 O O . ILE A 1 103 ? -15.112 1.486 0.388 1.00 98.56 103 ILE A O 1
ATOM 846 N N . ILE A 1 104 ? -15.058 -0.311 1.732 1.00 98.69 104 ILE A N 1
ATOM 847 C CA . ILE A 1 104 ? -14.183 -1.095 0.848 1.00 98.69 104 ILE A CA 1
ATOM 848 C C . ILE A 1 104 ? -14.851 -1.355 -0.505 1.00 98.69 104 ILE A C 1
ATOM 850 O O . ILE A 1 104 ? -14.194 -1.245 -1.541 1.00 98.69 104 ILE A O 1
ATOM 854 N N . LYS A 1 105 ? -16.155 -1.664 -0.521 1.00 98.56 105 LYS A N 1
ATOM 855 C CA . LYS A 1 105 ? -16.916 -1.832 -1.767 1.00 98.56 105 LYS A CA 1
ATOM 856 C C . LYS A 1 105 ? -16.857 -0.571 -2.628 1.00 98.56 105 LYS A C 1
ATOM 858 O O . LYS A 1 105 ? -16.579 -0.653 -3.823 1.00 98.56 105 LYS A O 1
ATOM 863 N N . ASP A 1 106 ? -17.075 0.588 -2.017 1.00 98.38 106 ASP A N 1
ATOM 864 C CA . ASP A 1 106 ? -17.034 1.868 -2.711 1.00 98.38 106 ASP A CA 1
ATOM 865 C C . ASP A 1 106 ? -15.621 2.208 -3.206 1.00 98.38 106 ASP A C 1
ATOM 867 O O . ASP A 1 106 ? -15.477 2.690 -4.329 1.00 98.38 106 ASP A O 1
ATOM 871 N N . MET A 1 107 ? -14.574 1.884 -2.442 1.00 98.25 107 MET A N 1
ATOM 872 C CA . MET A 1 107 ? -13.185 1.990 -2.903 1.00 98.25 107 MET A CA 1
ATOM 873 C C . MET A 1 107 ? -12.901 1.077 -4.099 1.00 98.25 107 MET A C 1
ATOM 875 O O . MET A 1 107 ? -12.288 1.512 -5.072 1.00 98.25 107 MET A O 1
ATOM 879 N N . LEU A 1 108 ? -13.363 -0.175 -4.060 1.00 97.62 108 LEU A N 1
ATOM 880 C CA . LEU A 1 108 ? -13.165 -1.130 -5.149 1.00 97.62 108 LEU A CA 1
ATOM 881 C C . LEU A 1 108 ? -13.890 -0.680 -6.428 1.00 97.62 108 LEU A C 1
ATOM 883 O O . LEU A 1 108 ? -13.334 -0.810 -7.519 1.00 97.62 108 LEU A O 1
ATOM 887 N N . SER A 1 109 ? -15.073 -0.066 -6.289 1.00 97.19 109 SER A N 1
ATOM 888 C CA . SER A 1 109 ? -15.867 0.445 -7.417 1.00 97.19 109 SER A CA 1
ATOM 889 C C . SER A 1 109 ? -15.133 1.501 -8.255 1.00 97.19 109 SER A C 1
ATOM 891 O O . SER A 1 109 ? -15.358 1.607 -9.461 1.00 97.19 109 SER A O 1
ATOM 893 N N . VAL A 1 110 ? -14.178 2.227 -7.655 1.00 97.00 110 VAL A N 1
ATOM 894 C CA . VAL A 1 110 ? -13.328 3.202 -8.360 1.00 97.00 110 VAL A CA 1
ATOM 895 C C . VAL A 1 110 ? -12.505 2.539 -9.474 1.00 97.00 110 VAL A C 1
ATOM 897 O O . VAL A 1 110 ? -12.186 3.185 -10.472 1.00 97.00 110 VAL A O 1
ATOM 900 N N . TYR A 1 111 ? -12.188 1.249 -9.337 1.00 96.88 111 TYR A N 1
ATOM 901 C CA . TYR A 1 111 ? -11.350 0.495 -10.272 1.00 96.88 111 TYR A CA 1
ATOM 902 C C . TYR A 1 111 ? -12.138 -0.379 -11.261 1.00 96.88 111 TYR A C 1
ATOM 904 O O . TYR A 1 111 ? -11.519 -1.014 -12.114 1.00 96.88 111 TYR A O 1
ATOM 912 N N . GLU A 1 112 ? -13.472 -0.442 -11.183 1.00 92.69 112 GLU A N 1
ATOM 913 C CA . GLU A 1 112 ? -14.280 -1.336 -12.035 1.00 92.69 112 GLU A CA 1
ATOM 914 C C . GLU A 1 112 ? -14.233 -0.948 -13.519 1.00 92.69 112 GLU A C 1
ATOM 916 O O . GLU A 1 112 ? -14.102 -1.810 -14.385 1.00 92.69 112 GLU A O 1
ATOM 921 N N . ASN A 1 113 ? -14.294 0.353 -13.816 1.00 87.69 113 ASN A N 1
ATOM 922 C CA . ASN A 1 113 ? -14.339 0.884 -15.186 1.00 87.69 113 ASN A CA 1
ATOM 923 C C . ASN A 1 113 ? -13.125 1.757 -15.534 1.00 87.69 113 ASN A C 1
ATOM 925 O O . ASN A 1 113 ? -13.158 2.530 -16.493 1.00 87.69 113 ASN A O 1
ATOM 929 N N . LEU A 1 114 ? -12.063 1.662 -14.737 1.00 93.56 114 LEU A N 1
ATOM 930 C CA . LEU A 1 114 ? -10.873 2.482 -14.895 1.00 93.56 114 LEU A CA 1
ATOM 931 C C . LEU A 1 114 ? -9.891 1.836 -15.883 1.00 93.56 114 LEU A C 1
ATOM 933 O O . LEU A 1 114 ? -9.580 0.649 -15.794 1.00 93.56 114 LEU A O 1
ATOM 937 N N . ASP A 1 115 ? -9.360 2.636 -16.804 1.00 93.94 115 ASP A N 1
ATOM 938 C CA . ASP A 1 115 ? -8.238 2.243 -17.657 1.00 93.94 115 ASP A CA 1
ATOM 939 C C . ASP A 1 115 ? -6.928 2.693 -16.984 1.00 93.94 115 ASP A C 1
ATOM 941 O O . ASP A 1 115 ? -6.725 3.889 -16.773 1.00 93.94 115 ASP A O 1
ATOM 945 N N . PHE A 1 116 ? -6.011 1.767 -16.681 1.00 94.75 116 PHE A N 1
ATOM 946 C CA . PHE A 1 116 ? -4.657 2.126 -16.230 1.00 94.75 116 PHE A CA 1
ATOM 947 C C . PHE A 1 116 ? -3.846 2.777 -17.359 1.00 94.75 116 PHE A C 1
ATOM 949 O O . PHE A 1 116 ? -3.016 3.649 -17.117 1.00 94.75 116 PHE A O 1
ATOM 956 N N . ILE A 1 117 ? -4.091 2.366 -18.605 1.00 92.62 117 ILE A N 1
ATOM 957 C CA . ILE A 1 117 ? -3.550 2.985 -19.817 1.00 92.62 117 ILE A CA 1
ATOM 958 C C . ILE A 1 117 ? -4.737 3.569 -20.600 1.00 92.62 117 ILE A C 1
ATOM 960 O O . ILE A 1 117 ? -5.349 2.856 -21.402 1.00 92.62 117 ILE A O 1
ATOM 964 N N . PRO A 1 118 ? -5.086 4.851 -20.384 1.00 84.94 118 PRO A N 1
ATOM 965 C CA . PRO A 1 118 ? -6.154 5.529 -21.109 1.00 84.94 118 PRO A CA 1
ATOM 966 C C . PRO A 1 118 ? -5.836 5.688 -22.604 1.00 84.94 118 PRO A C 1
ATOM 968 O O . PRO A 1 118 ? -4.730 5.415 -23.074 1.00 84.94 118 PRO A O 1
ATOM 971 N N . LYS A 1 119 ? -6.798 6.209 -23.381 1.00 84.12 119 LYS A N 1
ATOM 972 C CA . LYS A 1 119 ? -6.684 6.378 -24.849 1.00 84.12 119 LYS A CA 1
ATOM 973 C C . LYS A 1 119 ? -5.448 7.162 -25.313 1.00 84.12 119 LYS A C 1
ATOM 975 O O . LYS A 1 119 ? -4.958 6.926 -26.414 1.00 84.12 119 LYS A O 1
ATOM 980 N N . ASN A 1 120 ? -4.936 8.070 -24.484 1.00 83.44 120 ASN A N 1
ATOM 981 C CA . ASN A 1 120 ? -3.717 8.840 -24.754 1.00 83.44 120 ASN A CA 1
ATOM 982 C C . ASN A 1 120 ? -2.417 8.021 -24.591 1.00 83.44 120 ASN A C 1
ATOM 984 O O . ASN A 1 120 ? -1.338 8.549 -24.844 1.00 83.44 120 ASN A O 1
ATOM 988 N N . ARG A 1 121 ? -2.515 6.744 -24.193 1.00 84.69 121 ARG A N 1
ATOM 989 C CA . ARG A 1 121 ? -1.418 5.786 -23.978 1.00 84.69 121 ARG A CA 1
ATOM 990 C C . ARG A 1 121 ? -0.410 6.182 -22.894 1.00 84.69 121 ARG A C 1
ATOM 992 O O . ARG A 1 121 ? 0.675 5.606 -22.838 1.00 84.69 121 ARG A O 1
ATOM 999 N N . ILE A 1 122 ? -0.756 7.129 -22.025 1.00 87.00 122 ILE A N 1
ATOM 1000 C CA . ILE A 1 122 ? 0.077 7.524 -20.884 1.00 87.00 122 ILE A CA 1
ATOM 1001 C C . ILE A 1 122 ? -0.472 6.823 -19.640 1.00 87.00 122 ILE A C 1
ATOM 1003 O O . ILE A 1 122 ? -1.629 7.068 -19.312 1.00 87.00 122 ILE A O 1
ATOM 1007 N N . PRO A 1 123 ? 0.312 5.981 -18.940 1.00 89.62 123 PRO A N 1
ATOM 1008 C CA . PRO A 1 123 ? -0.159 5.316 -17.729 1.00 89.62 123 PRO A CA 1
ATOM 1009 C C . PRO A 1 123 ? -0.673 6.308 -16.680 1.00 89.62 123 PRO A C 1
ATOM 1011 O O . PRO A 1 123 ? 0.006 7.293 -16.377 1.00 89.62 123 PRO A O 1
ATOM 1014 N N . ASP A 1 124 ? -1.839 6.027 -16.103 1.00 91.94 124 ASP A N 1
ATOM 1015 C CA . ASP A 1 124 ? -2.368 6.766 -14.963 1.00 91.94 124 ASP A CA 1
ATOM 1016 C C . ASP A 1 124 ? -1.649 6.316 -13.686 1.00 91.94 124 ASP A C 1
ATOM 1018 O O . ASP A 1 124 ? -1.963 5.292 -13.084 1.00 91.94 124 ASP A O 1
ATOM 1022 N N . LEU A 1 125 ? -0.659 7.108 -13.280 1.00 92.44 125 LEU A N 1
ATOM 1023 C CA . LEU A 1 125 ? 0.159 6.847 -12.098 1.00 92.44 125 LEU A CA 1
ATOM 1024 C C . LEU A 1 125 ? -0.392 7.506 -10.826 1.00 92.44 125 LEU A C 1
ATOM 1026 O O . LEU A 1 125 ? 0.367 7.695 -9.875 1.00 92.44 125 LEU A O 1
ATOM 1030 N N . THR A 1 126 ? -1.676 7.880 -10.798 1.00 93.94 126 THR A N 1
ATOM 1031 C CA . THR A 1 126 ? -2.306 8.449 -9.599 1.00 93.94 126 THR A CA 1
ATOM 1032 C C . THR A 1 126 ? -2.294 7.411 -8.473 1.00 93.94 126 THR A C 1
ATOM 1034 O O . THR A 1 126 ? -2.900 6.345 -8.642 1.00 93.94 126 THR A O 1
ATOM 1037 N N . PRO A 1 127 ? -1.625 7.696 -7.338 1.00 92.31 127 PRO A N 1
ATOM 1038 C CA . PRO A 1 127 ? -1.561 6.774 -6.208 1.00 92.31 127 PRO A CA 1
ATOM 1039 C C . PRO A 1 127 ? -2.949 6.481 -5.641 1.00 92.31 127 PRO A C 1
ATOM 1041 O O . PRO A 1 127 ? -3.814 7.363 -5.633 1.00 92.31 127 PRO A O 1
ATOM 1044 N N . ASN A 1 128 ? -3.159 5.275 -5.115 1.00 95.25 128 ASN A N 1
ATOM 1045 C CA . ASN A 1 128 ? -4.421 4.907 -4.471 1.00 95.25 128 ASN A CA 1
ATOM 1046 C C . ASN A 1 128 ? -4.771 5.807 -3.275 1.00 95.25 128 ASN A C 1
ATOM 1048 O O . ASN A 1 128 ? -5.938 6.146 -3.107 1.00 95.25 128 ASN A O 1
ATOM 1052 N N . THR A 1 129 ? -3.779 6.261 -2.506 1.00 94.25 129 THR A N 1
ATOM 1053 C CA . THR A 1 129 ? -3.969 7.173 -1.371 1.00 94.25 129 THR A CA 1
ATOM 1054 C C . THR A 1 129 ? -4.686 8.447 -1.802 1.00 94.25 129 THR A C 1
ATOM 1056 O O . THR A 1 129 ? -5.637 8.856 -1.155 1.00 94.25 129 THR A O 1
ATOM 1059 N N . VAL A 1 130 ? -4.339 9.001 -2.968 1.00 94.81 130 VAL A N 1
ATOM 1060 C CA . VAL A 1 130 ? -5.024 10.159 -3.564 1.00 94.81 130 VAL A CA 1
ATOM 1061 C C . VAL A 1 130 ? -6.340 9.754 -4.225 1.00 94.81 130 VAL A C 1
ATOM 1063 O O . VAL A 1 130 ? -7.360 10.421 -4.051 1.00 94.81 130 VAL A O 1
ATOM 1066 N N . ARG A 1 131 ? -6.329 8.658 -4.991 1.00 95.81 131 ARG A N 1
ATOM 1067 C CA . ARG A 1 131 ? -7.475 8.211 -5.794 1.00 95.81 131 ARG A CA 1
ATOM 1068 C C . ARG A 1 131 ? -8.699 7.881 -4.943 1.00 95.81 131 ARG A C 1
ATOM 1070 O O . ARG A 1 131 ? -9.820 8.089 -5.395 1.00 95.81 131 ARG A O 1
ATOM 1077 N N . LEU A 1 132 ? -8.486 7.359 -3.739 1.00 97.25 132 LEU A N 1
ATOM 1078 C CA . LEU A 1 132 ? -9.547 6.889 -2.854 1.00 97.25 132 LEU A CA 1
ATOM 1079 C C . LEU A 1 132 ? -10.100 7.984 -1.931 1.00 97.25 132 LEU A C 1
ATOM 1081 O O . LEU A 1 132 ? -11.177 7.790 -1.374 1.00 97.25 132 LEU A O 1
ATOM 1085 N N . VAL A 1 133 ? -9.446 9.148 -1.803 1.00 96.25 133 VAL A N 1
ATOM 1086 C CA . VAL A 1 133 ? -9.949 10.262 -0.968 1.00 96.25 133 VAL A CA 1
ATOM 1087 C C . VAL A 1 133 ? -11.404 10.642 -1.287 1.00 96.25 133 VAL A C 1
ATOM 1089 O O . VAL A 1 133 ? -12.188 10.764 -0.346 1.00 96.25 133 VAL A O 1
ATOM 1092 N N . PRO A 1 134 ? -11.831 10.783 -2.561 1.00 96.38 134 PRO A N 1
ATOM 1093 C CA . PRO A 1 134 ? -13.207 11.169 -2.875 1.00 96.38 134 PRO A CA 1
ATOM 1094 C C . PRO A 1 134 ? -14.270 10.174 -2.389 1.00 96.38 134 PRO A C 1
ATOM 1096 O O . PRO A 1 134 ? -15.423 10.561 -2.226 1.00 96.38 134 PRO A O 1
ATOM 1099 N N . VAL A 1 135 ? -13.911 8.913 -2.113 1.00 97.69 135 VAL A N 1
ATOM 1100 C CA . VAL A 1 135 ? -14.849 7.918 -1.560 1.00 97.69 135 VAL A CA 1
ATOM 1101 C C . VAL A 1 135 ? -15.385 8.376 -0.205 1.00 97.69 135 VAL A C 1
ATOM 1103 O O . VAL A 1 135 ? -16.581 8.269 0.054 1.00 97.69 135 VAL A O 1
ATOM 1106 N N . PHE A 1 136 ? -14.527 8.964 0.627 1.00 97.69 136 PHE A N 1
ATOM 1107 C CA . PHE A 1 136 ? -14.876 9.417 1.973 1.00 97.69 136 PHE A CA 1
ATOM 1108 C C . PHE A 1 136 ? -15.869 10.588 1.986 1.00 97.69 136 PHE A C 1
ATOM 1110 O O . PHE A 1 136 ? -16.601 10.759 2.962 1.00 97.69 136 PHE A O 1
ATOM 1117 N N . GLN A 1 137 ? -15.996 11.328 0.879 1.00 95.56 137 GLN A N 1
ATOM 1118 C CA . GLN A 1 137 ? -16.987 12.402 0.749 1.00 95.56 137 GLN A CA 1
ATOM 1119 C C . GLN A 1 137 ? -18.424 11.871 0.823 1.00 95.56 137 GLN A C 1
ATOM 1121 O O . GLN A 1 137 ? -19.294 12.543 1.373 1.00 95.56 137 GLN A O 1
ATOM 1126 N N . LYS A 1 138 ? -18.673 10.641 0.344 1.00 95.31 138 LYS A N 1
ATOM 1127 C CA . LYS A 1 138 ? -19.980 9.969 0.472 1.00 95.31 138 LYS A CA 1
ATOM 1128 C C . LYS A 1 138 ? -20.378 9.717 1.928 1.00 95.31 138 LYS A C 1
ATOM 1130 O O . LYS A 1 138 ? -21.561 9.601 2.224 1.00 95.31 138 LYS A O 1
ATOM 1135 N N . TYR A 1 139 ? -19.390 9.658 2.816 1.00 97.06 139 TYR A N 1
ATOM 1136 C CA . TYR A 1 139 ? -19.553 9.437 4.249 1.00 97.06 139 TYR A CA 1
ATOM 1137 C C . TYR A 1 139 ? -19.425 10.741 5.054 1.00 97.06 139 TYR A C 1
ATOM 1139 O O . TYR A 1 139 ? -19.241 10.709 6.264 1.00 97.06 139 TYR A O 1
ATOM 1147 N N . GLY A 1 140 ? -19.494 11.905 4.394 1.00 96.88 140 GLY A N 1
ATOM 1148 C CA . GLY A 1 140 ? -19.435 13.213 5.055 1.00 96.88 140 GLY A CA 1
ATOM 1149 C C . GLY A 1 140 ? -18.037 13.640 5.518 1.00 96.88 140 GLY A C 1
ATOM 1150 O O . GLY A 1 140 ? -17.904 14.666 6.184 1.00 96.88 140 GLY A O 1
ATOM 1151 N N . ILE A 1 141 ? -16.986 12.901 5.153 1.00 97.12 141 ILE A N 1
ATOM 1152 C CA . ILE A 1 141 ? -15.610 13.212 5.542 1.00 97.12 141 ILE A CA 1
ATOM 1153 C C . ILE A 1 141 ? -14.935 14.030 4.442 1.00 97.12 141 ILE A C 1
ATOM 1155 O O . ILE A 1 141 ? -14.661 13.545 3.344 1.00 97.12 141 ILE A O 1
ATOM 1159 N N . VAL A 1 142 ? -14.661 15.298 4.753 1.00 91.06 142 VAL A N 1
ATOM 1160 C CA . VAL A 1 142 ? -14.005 16.244 3.832 1.00 91.06 142 VAL A CA 1
ATOM 1161 C C . VAL A 1 142 ? -12.487 16.228 3.997 1.00 91.06 142 VAL A C 1
ATOM 1163 O O . VAL A 1 142 ? -11.762 16.275 3.006 1.00 91.06 142 VAL A O 1
ATOM 1166 N N . ASN A 1 143 ? -12.004 16.153 5.240 1.00 93.50 143 ASN A N 1
ATOM 1167 C CA . ASN A 1 143 ? -10.584 16.026 5.543 1.00 93.50 143 ASN A CA 1
ATOM 1168 C C . ASN A 1 143 ? -10.304 14.620 6.073 1.00 93.50 143 ASN A C 1
ATOM 1170 O O . ASN A 1 143 ? -10.827 14.242 7.117 1.00 93.50 143 ASN A O 1
ATOM 1174 N N . VAL A 1 144 ? -9.488 13.872 5.336 1.00 96.00 144 VAL A N 1
ATOM 1175 C CA . VAL A 1 144 ? -9.103 12.489 5.651 1.00 96.00 144 VAL A CA 1
ATOM 1176 C C . VAL A 1 144 ? -7.764 12.393 6.379 1.00 96.00 144 VAL A C 1
ATOM 1178 O O . VAL A 1 144 ? -7.353 11.298 6.738 1.00 96.00 144 VAL A O 1
ATOM 1181 N N . TYR A 1 145 ? -7.072 13.518 6.568 1.00 97.25 145 TYR A N 1
ATOM 1182 C CA . TYR A 1 145 ? -5.776 13.562 7.225 1.00 97.25 145 TYR A CA 1
ATOM 1183 C C . TYR A 1 145 ? -5.895 14.151 8.633 1.00 97.25 145 TYR A C 1
ATOM 1185 O O . TYR A 1 145 ? -6.470 15.225 8.838 1.00 97.25 145 TYR A O 1
ATOM 1193 N N . SER A 1 146 ? -5.290 13.469 9.602 1.00 96.06 146 SER A N 1
ATOM 1194 C CA . SER A 1 146 ? -5.038 13.998 10.938 1.00 96.06 146 SER A CA 1
ATOM 1195 C C . SER A 1 146 ? -3.697 13.509 11.479 1.00 96.06 146 SER A C 1
ATOM 1197 O O . SER A 1 146 ? -3.273 12.392 11.206 1.00 96.06 146 SER A O 1
ATOM 1199 N N . ASN A 1 147 ? -3.053 14.336 12.294 1.00 95.12 147 ASN A N 1
ATOM 1200 C CA . ASN A 1 147 ? -1.902 13.985 13.128 1.00 95.12 147 ASN A CA 1
ATOM 1201 C C . ASN A 1 147 ? -2.214 14.088 14.634 1.00 95.12 147 ASN A C 1
ATOM 1203 O O . ASN A 1 147 ? -1.345 13.849 15.467 1.00 95.12 147 ASN A O 1
ATOM 1207 N N . GLU A 1 148 ? -3.446 14.452 14.996 1.00 92.88 148 GLU A N 1
ATOM 1208 C CA . GLU A 1 148 ? -3.827 14.766 16.379 1.00 92.88 148 GLU A CA 1
ATOM 1209 C C . GLU A 1 148 ? -4.917 13.837 16.907 1.00 92.88 148 GLU A C 1
ATOM 1211 O O . GLU A 1 148 ? -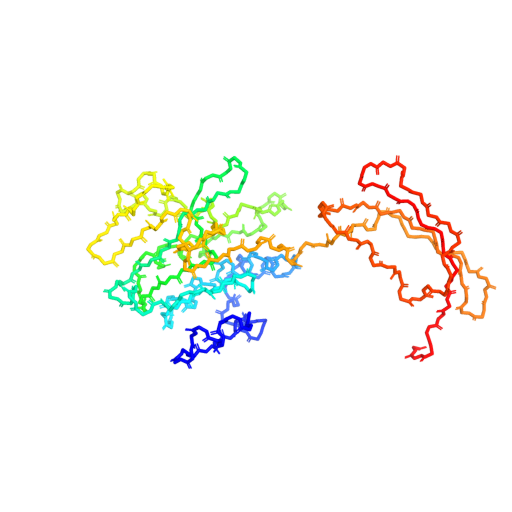4.837 13.373 18.043 1.00 92.88 148 GLU A O 1
ATOM 1216 N N . ARG A 1 149 ? -5.946 13.561 16.098 1.00 94.94 149 ARG A N 1
ATOM 1217 C CA . ARG A 1 149 ? -7.153 12.863 16.548 1.00 94.94 149 ARG A CA 1
ATOM 1218 C C . ARG A 1 149 ? -7.612 11.805 15.560 1.00 94.94 149 ARG A C 1
ATOM 1220 O O . ARG A 1 149 ? -7.327 11.872 14.369 1.00 94.94 149 ARG A O 1
ATOM 1227 N N . ILE A 1 150 ? -8.385 10.859 16.076 1.00 97.31 150 ILE A N 1
ATOM 1228 C CA . ILE A 1 150 ? -9.147 9.921 15.257 1.00 97.31 150 ILE A CA 1
ATOM 1229 C C . 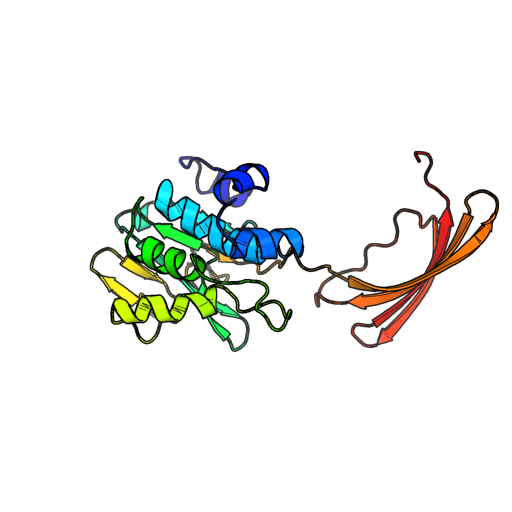ILE A 1 150 ? -10.302 10.684 14.594 1.00 97.31 150 ILE A C 1
ATOM 1231 O O . ILE A 1 150 ? -10.966 11.506 15.230 1.00 97.31 150 ILE A O 1
ATOM 1235 N N . ILE A 1 151 ? -10.526 10.422 13.310 1.00 98.06 151 ILE A N 1
ATOM 1236 C CA . ILE A 1 151 ? -11.693 10.887 12.564 1.00 98.06 151 ILE A CA 1
ATOM 1237 C C . ILE A 1 151 ? -12.703 9.736 12.552 1.00 98.06 151 ILE A C 1
ATOM 1239 O O . ILE A 1 151 ? -12.456 8.692 11.947 1.00 98.06 151 ILE A O 1
ATOM 1243 N N . GLU A 1 152 ? -13.834 9.920 13.227 1.00 97.62 152 GLU A N 1
ATOM 1244 C CA . GLU A 1 152 ? -14.949 8.968 13.199 1.00 97.62 152 GLU A CA 1
ATOM 1245 C C . GLU A 1 152 ? -15.733 9.150 11.890 1.00 97.62 152 GLU A C 1
ATOM 1247 O O . GLU A 1 152 ? -16.169 10.258 11.575 1.00 97.62 152 GLU A O 1
ATOM 1252 N N . ILE A 1 153 ? -15.896 8.070 11.125 1.00 97.62 153 ILE A N 1
ATOM 1253 C CA . ILE A 1 153 ? -16.740 8.027 9.920 1.00 97.62 153 ILE A CA 1
ATOM 1254 C C . ILE A 1 153 ? -18.173 7.666 10.329 1.00 97.62 153 ILE A C 1
ATOM 1256 O O . ILE A 1 153 ? -19.136 8.309 9.921 1.00 97.62 153 ILE A O 1
ATOM 1260 N N . ASP A 1 154 ? -18.293 6.644 11.173 1.00 96.06 154 ASP A N 1
ATOM 1261 C CA . ASP A 1 154 ? -19.509 6.215 11.857 1.00 96.06 154 ASP A CA 1
ATOM 1262 C C . ASP A 1 154 ? -19.114 5.520 13.178 1.00 96.06 154 ASP A C 1
ATOM 1264 O O . ASP A 1 154 ? -17.941 5.495 13.544 1.00 96.06 154 ASP A O 1
ATOM 1268 N N . ASN A 1 155 ? -20.070 4.925 13.899 1.00 95.31 155 ASN A N 1
ATOM 1269 C CA . ASN A 1 155 ? -19.818 4.278 15.199 1.00 95.31 155 ASN A CA 1
ATOM 1270 C C . ASN A 1 155 ? -18.776 3.139 15.159 1.00 95.31 155 ASN A C 1
ATOM 1272 O O . ASN A 1 155 ? -18.240 2.749 16.200 1.00 95.31 155 ASN A O 1
ATOM 1276 N N . LYS A 1 156 ? -18.509 2.577 13.982 1.00 97.00 156 LYS A N 1
ATOM 1277 C CA . LYS A 1 156 ? -17.672 1.398 13.765 1.00 97.00 156 LYS A CA 1
ATOM 1278 C C . LYS A 1 156 ? -16.546 1.612 12.750 1.00 97.00 156 LYS A C 1
ATOM 1280 O O . LYS A 1 156 ? -15.754 0.692 12.549 1.00 97.00 156 LYS A O 1
ATOM 1285 N N . SER A 1 157 ? -16.457 2.786 12.138 1.00 98.31 157 SER A N 1
ATOM 1286 C CA . SER A 1 157 ? -15.533 3.071 11.040 1.00 98.31 157 SER A CA 1
ATOM 1287 C C . SER A 1 157 ? -14.685 4.301 11.355 1.00 98.31 157 SER A C 1
ATOM 1289 O O . SER A 1 157 ? -15.228 5.364 11.656 1.00 98.31 157 SER A O 1
ATOM 1291 N N . ARG A 1 158 ? -13.351 4.183 11.287 1.00 98.12 158 ARG A N 1
ATOM 1292 C CA . ARG A 1 158 ? -12.418 5.231 11.755 1.00 98.12 158 ARG A CA 1
ATOM 1293 C C . ARG A 1 158 ? -11.244 5.479 10.811 1.00 98.12 158 ARG A C 1
ATOM 1295 O O . ARG A 1 158 ? -10.734 4.548 10.189 1.00 98.12 158 ARG A O 1
ATOM 1302 N N . ILE A 1 159 ? -10.759 6.722 10.779 1.00 98.38 159 ILE A N 1
ATOM 1303 C CA . ILE A 1 159 ? -9.439 7.086 10.243 1.00 98.38 159 ILE A CA 1
ATOM 1304 C C . ILE A 1 159 ? -8.541 7.504 11.411 1.00 98.38 159 ILE A C 1
ATOM 1306 O O . ILE A 1 159 ? -8.836 8.462 12.126 1.00 98.38 159 ILE A O 1
ATOM 1310 N N . TYR A 1 160 ? -7.446 6.783 11.611 1.00 98.12 160 TYR A N 1
ATOM 1311 C CA . TYR A 1 160 ? -6.475 7.034 12.671 1.00 98.12 160 TYR A CA 1
ATOM 1312 C C . TYR A 1 160 ? -5.456 8.106 12.258 1.00 98.12 160 TYR A C 1
ATOM 1314 O O . TYR A 1 160 ? -5.216 8.294 11.063 1.00 98.12 160 TYR A O 1
ATOM 1322 N N . PRO A 1 161 ? -4.840 8.819 13.216 1.00 97.38 161 PRO A N 1
ATOM 1323 C CA . PRO A 1 161 ? -3.825 9.816 12.901 1.00 97.38 161 PRO A CA 1
ATOM 1324 C C . PRO A 1 161 ? -2.552 9.191 12.304 1.00 97.38 161 PRO A C 1
ATOM 1326 O O . PRO A 1 161 ? -2.310 7.989 12.435 1.00 97.38 161 PRO A O 1
ATOM 1329 N N . ASP A 1 162 ? -1.727 10.006 11.648 1.00 96.25 162 ASP A N 1
ATOM 1330 C CA . ASP A 1 162 ? -0.542 9.568 10.892 1.00 96.25 162 ASP A CA 1
ATOM 1331 C C . ASP A 1 162 ? 0.489 8.788 11.725 1.00 96.25 162 ASP A C 1
ATOM 1333 O O . ASP A 1 162 ? 1.121 7.844 11.245 1.00 96.25 162 ASP A O 1
ATOM 1337 N N . TRP A 1 163 ? 0.613 9.094 13.011 1.00 95.12 163 TRP A N 1
ATOM 1338 C CA . TRP A 1 163 ? 1.497 8.368 13.919 1.00 95.12 163 TRP A CA 1
ATOM 1339 C C . TRP A 1 163 ? 1.021 6.961 14.290 1.00 95.12 163 TRP A C 1
ATOM 1341 O O . TRP A 1 163 ? 1.792 6.193 14.863 1.00 95.12 163 TRP A O 1
ATOM 1351 N N . TYR A 1 164 ? -0.223 6.601 13.972 1.00 97.12 164 TYR A N 1
ATOM 1352 C CA . TYR A 1 164 ? -0.811 5.345 14.424 1.00 97.12 164 TYR A CA 1
ATOM 1353 C C . TYR A 1 164 ? -0.341 4.144 13.595 1.00 97.12 164 TYR A C 1
ATOM 1355 O O . TYR A 1 164 ? 0.052 3.124 14.161 1.00 97.12 164 TYR A O 1
ATOM 1363 N N . PHE A 1 165 ? -0.346 4.264 12.262 1.00 97.06 165 PHE A N 1
ATOM 1364 C CA . PHE A 1 165 ? 0.048 3.177 11.352 1.00 97.06 165 PHE A CA 1
ATOM 1365 C C . PHE A 1 165 ? 1.231 3.507 10.431 1.00 97.06 165 PHE A C 1
ATOM 1367 O O . PHE A 1 165 ? 1.636 2.649 9.647 1.00 97.06 165 PHE A O 1
ATOM 1374 N N . CYS A 1 166 ? 1.767 4.730 10.487 1.00 93.94 166 CYS A N 1
ATOM 1375 C CA . CYS A 1 166 ? 2.792 5.187 9.551 1.00 93.94 166 CYS A CA 1
ATOM 1376 C C . CYS A 1 166 ? 4.079 5.654 10.249 1.00 93.94 166 CYS A C 1
ATOM 1378 O O . CYS A 1 166 ? 5.154 5.166 9.901 1.00 93.94 166 CYS A O 1
ATOM 1380 N N . VAL A 1 167 ? 4.008 6.597 11.197 1.00 92.38 167 VAL A N 1
ATOM 1381 C CA . VAL A 1 167 ? 5.213 7.232 11.777 1.00 92.38 167 VAL A CA 1
ATOM 1382 C C . VAL A 1 167 ? 5.840 6.393 12.895 1.00 92.38 167 VAL A C 1
ATOM 1384 O O . VAL A 1 167 ? 5.148 5.883 13.772 1.00 92.38 167 VAL A O 1
ATOM 1387 N N . ASP A 1 168 ? 7.174 6.327 12.910 1.00 93.25 168 ASP A N 1
ATOM 1388 C CA . ASP A 1 168 ? 7.951 5.700 13.981 1.00 93.25 168 ASP A CA 1
ATOM 1389 C C . ASP A 1 168 ? 7.856 6.500 15.291 1.00 93.25 168 ASP A C 1
ATOM 1391 O O . ASP A 1 168 ? 8.576 7.474 15.518 1.00 93.25 168 ASP A O 1
ATOM 1395 N N . THR A 1 169 ? 6.935 6.078 16.155 1.00 91.44 169 THR A N 1
ATOM 1396 C CA . THR A 1 169 ? 6.773 6.584 17.522 1.00 91.44 169 THR A CA 1
ATOM 1397 C C . THR A 1 169 ? 6.621 5.416 18.504 1.00 91.44 169 THR A C 1
ATOM 1399 O O . THR A 1 169 ? 6.206 4.326 18.090 1.00 91.44 169 THR A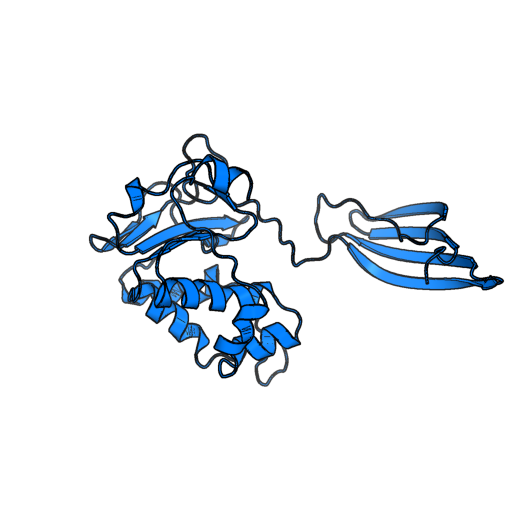 O 1
ATOM 1402 N N . PRO A 1 170 ? 6.894 5.601 19.811 1.00 91.31 170 PRO A N 1
ATOM 1403 C CA . PRO A 1 170 ? 6.647 4.562 20.817 1.00 91.31 170 PRO A CA 1
ATOM 1404 C C . PRO A 1 170 ? 5.192 4.069 20.850 1.00 91.31 170 PRO A C 1
ATOM 1406 O O . PRO A 1 170 ? 4.930 2.915 21.187 1.00 91.31 170 PRO A O 1
ATOM 1409 N N . ASP A 1 171 ? 4.248 4.933 20.467 1.00 92.56 171 ASP A N 1
ATOM 1410 C CA . ASP A 1 171 ? 2.820 4.642 20.528 1.00 92.56 171 ASP A CA 1
ATOM 1411 C C . ASP A 1 171 ? 2.234 4.045 19.246 1.00 92.56 171 ASP A C 1
ATOM 1413 O O . ASP A 1 171 ? 1.115 3.523 19.285 1.00 92.56 171 ASP A O 1
ATOM 1417 N N . SER A 1 172 ? 2.999 4.042 18.155 1.00 95.00 172 SER A N 1
ATOM 1418 C CA . SER A 1 172 ? 2.586 3.476 16.869 1.00 95.00 172 SER A CA 1
ATOM 1419 C C . SER A 1 172 ? 2.175 2.000 16.978 1.00 95.00 172 SER A C 1
ATOM 1421 O O . SER A 1 172 ? 2.822 1.182 17.639 1.00 95.00 172 SER A O 1
ATOM 1423 N N . PHE A 1 173 ? 1.073 1.646 16.315 1.00 97.06 173 PHE A N 1
ATOM 1424 C CA . PHE A 1 173 ? 0.691 0.254 16.070 1.00 97.06 173 PHE A CA 1
ATOM 1425 C C . PHE A 1 173 ? 1.524 -0.335 14.944 1.00 97.06 173 PHE A C 1
ATOM 1427 O O . PHE A 1 173 ? 1.906 -1.508 15.002 1.00 97.06 173 PHE A O 1
ATOM 1434 N N . CYS A 1 174 ? 1.797 0.478 13.925 1.00 97.25 174 CYS A N 1
ATOM 1435 C CA . CYS A 1 174 ? 2.611 0.109 12.783 1.00 97.25 174 CYS A CA 1
ATOM 1436 C C . CYS A 1 174 ? 3.538 1.246 12.357 1.00 97.25 174 CYS A C 1
ATOM 1438 O O . CYS A 1 174 ? 3.223 2.418 12.557 1.00 97.25 174 CYS A O 1
ATOM 1440 N N . VAL A 1 175 ? 4.642 0.879 11.712 1.00 95.50 175 VAL A N 1
ATOM 1441 C CA . VAL A 1 175 ? 5.537 1.804 11.012 1.00 95.50 175 VAL A CA 1
ATOM 1442 C C . VAL A 1 175 ? 5.567 1.421 9.539 1.00 95.50 175 VAL A C 1
ATOM 1444 O O . VAL A 1 175 ? 5.822 0.262 9.205 1.00 95.50 175 VAL A O 1
ATOM 1447 N N . HIS A 1 176 ? 5.309 2.385 8.658 1.00 94.12 176 HIS A N 1
ATOM 1448 C CA . HIS A 1 176 ? 5.378 2.191 7.212 1.00 94.12 176 HIS A CA 1
ATOM 1449 C C . HIS A 1 176 ? 6.764 2.629 6.721 1.00 94.12 176 HIS A C 1
ATOM 1451 O O . HIS A 1 176 ? 7.126 3.802 6.809 1.00 94.12 176 HIS A O 1
ATOM 1457 N N . HIS A 1 177 ? 7.569 1.683 6.227 1.00 89.50 177 HIS A N 1
ATOM 1458 C CA . HIS A 1 177 ? 8.971 1.946 5.870 1.00 89.50 177 HIS A CA 1
ATOM 1459 C C . HIS A 1 177 ? 9.165 2.607 4.495 1.00 89.50 177 HIS A C 1
ATOM 1461 O O . HIS A 1 177 ? 10.292 2.979 4.162 1.00 89.50 177 HIS A O 1
ATOM 1467 N N . PHE A 1 178 ? 8.105 2.774 3.694 1.00 82.25 178 PHE A N 1
ATOM 1468 C CA . PHE A 1 178 ? 8.145 3.384 2.356 1.00 82.25 178 PHE A CA 1
ATOM 1469 C C . PHE A 1 178 ? 9.270 2.826 1.466 1.00 82.25 178 PHE A C 1
ATOM 1471 O O . PHE A 1 178 ? 9.950 3.566 0.745 1.00 82.25 178 PHE A O 1
ATOM 1478 N N . GLN A 1 179 ? 9.506 1.513 1.512 1.00 77.31 179 GLN A N 1
ATOM 1479 C CA . GLN A 1 179 ? 10.663 0.884 0.870 1.00 77.31 179 GLN A CA 1
ATOM 1480 C C . GLN A 1 179 ? 10.633 1.018 -0.655 1.00 77.31 179 GLN A C 1
ATOM 1482 O O . GLN A 1 179 ? 11.685 0.943 -1.310 1.00 77.31 179 GLN A O 1
ATOM 1487 N N . ALA A 1 180 ? 9.437 1.210 -1.227 1.00 76.88 180 ALA A N 1
ATOM 1488 C CA . ALA A 1 180 ? 9.204 1.323 -2.663 1.00 76.88 180 ALA A CA 1
ATOM 1489 C C . ALA A 1 180 ? 9.955 0.219 -3.427 1.00 76.88 180 ALA A C 1
ATOM 1491 O O . ALA A 1 180 ? 10.737 0.488 -4.345 1.00 76.88 180 ALA A O 1
ATOM 1492 N N . SER A 1 181 ? 9.799 -1.032 -2.980 1.00 70.12 181 SER A N 1
ATOM 1493 C CA . SER A 1 181 ? 10.554 -2.202 -3.458 1.00 70.12 181 SER A CA 1
ATOM 1494 C C . SER A 1 181 ? 10.389 -2.449 -4.962 1.00 70.12 181 SER A C 1
ATOM 1496 O O . SER A 1 181 ? 11.284 -2.990 -5.603 1.00 70.12 181 SER A O 1
ATOM 1498 N N . TRP A 1 182 ? 9.295 -1.962 -5.550 1.00 65.31 182 TRP A N 1
ATOM 1499 C CA . TRP A 1 182 ? 9.022 -1.997 -6.989 1.00 65.31 182 TRP A CA 1
ATOM 1500 C C . TRP A 1 182 ? 9.809 -0.961 -7.814 1.00 65.31 182 TRP A C 1
ATOM 1502 O O . TRP A 1 182 ? 9.714 -0.948 -9.043 1.00 65.31 182 TRP A O 1
ATOM 1512 N N . ILE A 1 183 ? 10.547 -0.054 -7.169 1.00 72.94 183 ILE A N 1
ATOM 1513 C CA . ILE A 1 183 ? 11.406 0.933 -7.826 1.00 72.94 183 ILE A CA 1
ATOM 1514 C C . ILE A 1 183 ? 12.853 0.451 -7.744 1.00 72.94 183 ILE A C 1
ATOM 1516 O O . ILE A 1 183 ? 13.364 0.202 -6.653 1.00 72.94 183 ILE A O 1
ATOM 1520 N N . ASN A 1 184 ? 13.530 0.394 -8.893 1.00 80.50 184 ASN A N 1
ATOM 1521 C CA . ASN A 1 184 ? 14.958 0.095 -8.949 1.00 80.50 184 ASN A CA 1
ATOM 1522 C C . ASN A 1 184 ? 15.763 1.124 -8.151 1.00 80.50 184 ASN A C 1
ATOM 1524 O O . ASN A 1 184 ? 15.551 2.330 -8.275 1.00 80.50 184 ASN A O 1
ATOM 1528 N N . ASP A 1 185 ? 16.763 0.657 -7.417 1.00 85.56 185 ASP A N 1
ATOM 1529 C CA . ASP A 1 185 ? 17.710 1.508 -6.698 1.00 85.56 185 ASP A CA 1
ATOM 1530 C C . ASP A 1 185 ? 18.505 2.423 -7.646 1.00 85.56 185 ASP A C 1
ATOM 1532 O O . ASP A 1 185 ? 18.736 3.608 -7.364 1.00 85.56 185 ASP A O 1
ATOM 1536 N N . PHE A 1 186 ? 18.871 1.884 -8.813 1.00 87.69 186 PHE A N 1
ATOM 1537 C CA . PHE A 1 186 ? 19.574 2.574 -9.889 1.00 87.69 186 PHE A CA 1
ATOM 1538 C C . PHE A 1 186 ? 18.953 2.244 -11.245 1.00 87.69 186 PHE A C 1
ATOM 1540 O O . PHE A 1 186 ? 18.631 1.099 -11.539 1.00 87.69 186 PHE A O 1
ATOM 1547 N N . ASP A 1 187 ? 18.898 3.243 -12.119 1.00 89.75 187 ASP A N 1
ATOM 1548 C CA . ASP A 1 187 ? 18.664 3.039 -13.544 1.00 89.75 187 ASP A CA 1
ATOM 1549 C C . ASP A 1 187 ? 19.999 2.992 -14.288 1.00 89.75 187 ASP A C 1
ATOM 1551 O O . ASP A 1 187 ? 20.771 3.958 -14.244 1.00 89.75 187 ASP A O 1
ATOM 1555 N N . CYS A 1 188 ? 20.235 1.931 -15.058 1.00 90.62 188 CYS A N 1
ATOM 1556 C CA . CYS A 1 188 ? 21.325 1.898 -16.027 1.00 90.62 188 CYS A CA 1
ATOM 1557 C C . CYS A 1 188 ? 20.921 2.681 -17.288 1.00 90.62 188 CYS A C 1
ATOM 1559 O O . CYS A 1 188 ? 20.014 2.295 -18.018 1.00 90.62 188 CYS A O 1
ATOM 1561 N N . LYS A 1 189 ? 21.558 3.833 -17.521 1.00 92.81 189 LYS A N 1
ATOM 1562 C CA . LYS A 1 189 ? 21.294 4.737 -18.658 1.00 92.81 189 LYS A CA 1
ATOM 1563 C C . LYS A 1 189 ? 22.235 4.520 -19.840 1.00 92.81 189 LYS A C 1
ATOM 1565 O O . LYS A 1 189 ? 22.022 5.126 -20.885 1.00 92.81 189 LYS A O 1
ATOM 1570 N N . LEU A 1 190 ? 23.309 3.765 -19.647 1.00 91.81 190 LEU A N 1
ATOM 1571 C CA . LEU A 1 190 ? 24.238 3.332 -20.686 1.00 91.81 190 LEU A CA 1
ATOM 1572 C C . LEU A 1 190 ? 24.822 1.998 -20.241 1.00 91.81 190 LEU A C 1
ATOM 1574 O O . LEU A 1 190 ? 25.268 1.902 -19.099 1.00 91.81 190 LEU A O 1
ATOM 1578 N N . ASN A 1 191 ? 24.840 1.030 -21.147 1.00 94.75 191 ASN A N 1
ATOM 1579 C CA . ASN A 1 191 ? 25.463 -0.267 -20.959 1.00 94.75 191 ASN A CA 1
ATOM 1580 C C . ASN A 1 191 ? 26.210 -0.614 -22.252 1.00 94.75 191 ASN A C 1
ATOM 1582 O O . ASN A 1 191 ? 25.573 -0.834 -23.281 1.00 94.75 191 ASN A O 1
ATOM 1586 N N . VAL A 1 192 ? 27.541 -0.560 -22.216 1.00 95.94 192 VAL A N 1
ATOM 1587 C CA . VAL A 1 192 ? 28.406 -0.858 -23.363 1.00 95.94 192 VAL A CA 1
ATOM 1588 C C . VAL A 1 192 ? 29.403 -1.930 -22.955 1.00 95.94 192 VAL A C 1
ATOM 1590 O O . VAL A 1 192 ? 30.122 -1.767 -21.968 1.00 95.94 192 VAL A O 1
ATOM 1593 N N . HIS A 1 193 ? 29.484 -2.993 -23.752 1.00 95.81 193 HIS A N 1
ATOM 1594 C CA . HIS A 1 193 ? 30.455 -4.067 -23.577 1.00 95.81 193 HIS A CA 1
ATOM 1595 C C . HIS A 1 193 ? 31.476 -4.052 -24.705 1.00 95.81 193 HIS A C 1
ATOM 1597 O O . HIS A 1 193 ? 31.120 -4.049 -25.882 1.00 95.81 193 HIS A O 1
ATOM 1603 N N . ILE A 1 194 ? 32.754 -4.060 -24.336 1.00 97.12 194 ILE A N 1
ATOM 1604 C CA . ILE A 1 194 ? 33.871 -4.167 -25.274 1.00 97.12 194 ILE A CA 1
ATOM 1605 C C . ILE A 1 194 ? 34.449 -5.577 -25.130 1.00 97.12 194 ILE A C 1
ATOM 1607 O O . ILE A 1 194 ? 35.085 -5.862 -24.108 1.00 97.12 194 ILE A O 1
ATOM 1611 N N . PRO A 1 195 ? 34.220 -6.484 -26.095 1.00 95.88 195 PRO A N 1
ATOM 1612 C CA . PRO A 1 195 ? 34.677 -7.860 -25.985 1.00 95.88 195 PRO A CA 1
ATOM 1613 C C . PRO A 1 195 ? 36.205 -7.932 -26.024 1.00 95.88 195 PRO A C 1
ATOM 1615 O O . PRO A 1 195 ? 36.852 -7.331 -26.877 1.00 95.88 195 PRO A O 1
ATOM 1618 N N . LEU A 1 196 ? 36.772 -8.724 -25.117 1.00 95.56 196 LEU A N 1
ATOM 1619 C CA . LEU A 1 196 ? 38.200 -9.058 -25.072 1.00 95.56 196 LEU A CA 1
ATOM 1620 C C . LEU A 1 196 ? 38.470 -10.502 -25.540 1.00 95.56 196 LEU A C 1
ATOM 1622 O O . LEU A 1 196 ? 39.616 -10.942 -25.590 1.00 95.56 196 LEU A O 1
ATOM 1626 N N . GLY A 1 197 ? 37.412 -11.246 -25.886 1.00 91.69 197 GLY A N 1
ATOM 1627 C CA . GLY A 1 197 ? 37.467 -12.649 -26.298 1.00 91.69 197 GLY A CA 1
ATOM 1628 C C . GLY A 1 197 ? 37.378 -13.636 -25.128 1.00 91.69 197 GLY A C 1
ATOM 1629 O O . GLY A 1 197 ? 37.502 -13.267 -23.963 1.00 91.69 197 GLY A O 1
ATOM 1630 N N . ARG A 1 198 ? 37.130 -14.918 -25.441 1.00 92.06 198 ARG A N 1
ATOM 1631 C CA . ARG A 1 198 ? 37.047 -16.030 -24.464 1.00 92.06 198 ARG A CA 1
ATOM 1632 C C . ARG A 1 198 ? 36.071 -15.776 -23.300 1.00 92.06 198 ARG A C 1
ATOM 1634 O O . ARG A 1 198 ? 36.359 -16.133 -22.163 1.00 92.06 198 ARG A O 1
ATOM 1641 N N . GLY A 1 199 ? 34.933 -15.140 -23.588 1.00 93.00 199 GLY A N 1
ATOM 1642 C CA . GLY A 1 199 ? 33.912 -14.826 -22.582 1.00 93.00 199 GLY A CA 1
ATOM 1643 C C . GLY A 1 199 ? 34.304 -13.705 -21.615 1.00 93.00 199 GLY A C 1
ATOM 1644 O O . GLY A 1 199 ? 33.813 -13.688 -20.493 1.00 93.00 199 GLY A O 1
ATOM 1645 N N . LYS A 1 200 ? 35.201 -12.801 -22.026 1.00 96.38 200 LYS A N 1
ATOM 1646 C CA . LYS A 1 200 ? 35.690 -11.667 -21.229 1.00 96.38 200 LYS A CA 1
ATOM 1647 C C . LYS A 1 200 ? 35.365 -10.355 -21.930 1.00 96.38 200 LYS A C 1
ATOM 1649 O O . LYS A 1 200 ? 35.432 -10.287 -23.162 1.00 96.38 200 LYS A O 1
ATOM 1654 N N . TRP A 1 201 ? 35.056 -9.312 -21.170 1.00 97.75 201 TRP A N 1
ATOM 1655 C CA . TRP A 1 201 ? 34.788 -7.981 -21.716 1.00 97.75 201 TRP A CA 1
ATOM 1656 C C . TRP A 1 201 ? 35.112 -6.869 -20.718 1.00 97.75 201 TRP A C 1
ATOM 1658 O O . TRP A 1 201 ? 35.248 -7.097 -19.515 1.00 97.75 201 TRP A O 1
ATOM 1668 N N . LEU A 1 202 ? 35.238 -5.647 -21.238 1.00 97.88 202 LEU A N 1
ATOM 1669 C CA . LEU A 1 202 ? 35.154 -4.433 -20.433 1.00 97.88 202 LEU A CA 1
ATOM 1670 C C . LEU A 1 202 ? 33.715 -3.928 -20.446 1.00 97.88 202 LEU A C 1
ATOM 1672 O O . LEU A 1 202 ? 33.154 -3.712 -21.521 1.00 97.88 202 LEU A O 1
ATOM 1676 N N . GLY A 1 203 ? 33.126 -3.728 -19.272 1.00 96.88 203 GLY A N 1
ATOM 1677 C CA . GLY A 1 203 ? 31.800 -3.134 -19.135 1.00 96.88 203 GLY A CA 1
ATOM 1678 C C . GLY A 1 203 ? 31.884 -1.671 -18.734 1.00 96.88 203 GLY A C 1
ATOM 1679 O O . GLY A 1 203 ? 32.437 -1.359 -17.677 1.00 96.88 203 GLY A O 1
ATOM 1680 N N . LEU A 1 204 ? 31.330 -0.785 -19.565 1.00 97.31 204 LEU A N 1
ATOM 1681 C CA . LEU A 1 204 ? 31.169 0.639 -19.284 1.00 97.31 204 LEU A CA 1
ATOM 1682 C C . LEU A 1 204 ? 29.694 0.955 -19.035 1.00 97.31 204 LEU A C 1
ATOM 1684 O O . LEU A 1 204 ? 28.853 0.875 -19.934 1.00 97.31 204 LEU A O 1
ATOM 1688 N N . TYR A 1 205 ? 29.404 1.383 -17.813 1.00 96.94 205 TYR A N 1
ATOM 1689 C CA . TYR A 1 205 ? 28.054 1.648 -17.348 1.00 96.94 205 TYR A CA 1
ATOM 1690 C C . TYR A 1 205 ? 27.887 3.094 -16.911 1.00 96.94 205 TYR A C 1
ATOM 1692 O O . TYR A 1 205 ? 28.764 3.664 -16.260 1.00 96.94 205 TYR A O 1
ATOM 1700 N N . ARG A 1 206 ? 26.717 3.672 -17.191 1.00 96.56 206 ARG A N 1
ATOM 1701 C CA . ARG A 1 206 ? 26.303 4.957 -16.615 1.00 96.56 206 ARG A CA 1
ATOM 1702 C C . ARG A 1 206 ? 25.021 4.774 -15.829 1.00 96.56 206 ARG A C 1
ATOM 1704 O O . ARG A 1 206 ? 23.969 4.542 -16.418 1.00 96.56 206 ARG A O 1
ATOM 1711 N N . TYR A 1 207 ? 25.093 4.962 -14.522 1.00 95.62 207 TYR A N 1
ATOM 1712 C CA . TYR A 1 207 ? 23.959 4.794 -13.625 1.00 95.62 207 TYR A CA 1
ATOM 1713 C C . TYR A 1 207 ? 23.375 6.134 -13.176 1.00 95.62 207 TYR A C 1
ATOM 1715 O O . TYR A 1 207 ? 24.094 7.117 -12.969 1.00 95.62 207 TYR A O 1
ATOM 1723 N N . LYS A 1 208 ? 22.054 6.156 -12.980 1.00 94.06 208 LYS A N 1
ATOM 1724 C CA . LYS A 1 208 ? 21.332 7.198 -12.246 1.00 94.06 208 LYS A CA 1
ATOM 1725 C C . LYS A 1 208 ? 20.740 6.576 -10.982 1.00 94.06 208 LYS A C 1
ATOM 1727 O O . LYS A 1 208 ? 19.866 5.725 -11.085 1.00 94.06 208 LYS A O 1
ATOM 1732 N N . ARG A 1 209 ? 21.179 7.032 -9.811 1.00 92.44 209 ARG A N 1
ATOM 1733 C CA . ARG A 1 209 ? 20.604 6.649 -8.515 1.00 92.44 209 ARG A CA 1
ATOM 1734 C C . ARG A 1 209 ? 19.187 7.200 -8.396 1.00 92.44 209 ARG A C 1
ATOM 1736 O O . ARG A 1 209 ? 18.979 8.407 -8.573 1.00 92.44 209 ARG A O 1
ATOM 1743 N N . ILE A 1 210 ? 18.235 6.317 -8.119 1.00 88.88 210 ILE A N 1
ATOM 1744 C CA . ILE A 1 210 ? 16.821 6.656 -7.963 1.00 88.88 210 ILE A CA 1
ATOM 1745 C C . ILE A 1 210 ? 16.510 6.874 -6.484 1.00 88.88 210 ILE A C 1
ATOM 1747 O O . ILE A 1 210 ? 16.088 7.973 -6.119 1.00 88.88 210 ILE A O 1
ATOM 1751 N N . LYS A 1 211 ? 16.811 5.887 -5.631 1.00 84.25 211 LYS A N 1
ATOM 1752 C CA . LYS A 1 211 ? 16.604 5.987 -4.180 1.00 84.25 211 LYS A CA 1
ATOM 1753 C C . LYS A 1 211 ? 17.789 6.693 -3.504 1.00 84.25 211 LYS A C 1
ATOM 1755 O O . LYS A 1 211 ? 18.930 6.324 -3.783 1.00 84.25 211 LYS A O 1
ATOM 1760 N N . PRO A 1 212 ? 17.564 7.711 -2.648 1.00 78.62 212 PRO A N 1
ATOM 1761 C CA . PRO A 1 212 ? 18.642 8.507 -2.051 1.00 78.62 212 PRO A CA 1
ATOM 1762 C C . PRO A 1 212 ? 19.716 7.686 -1.326 1.00 78.62 212 PRO A C 1
ATOM 1764 O O . PRO A 1 212 ? 20.898 7.921 -1.568 1.00 78.62 212 PRO A O 1
ATOM 1767 N N . GLU A 1 213 ? 19.299 6.696 -0.535 1.00 82.38 213 GLU A N 1
ATOM 1768 C CA . GLU A 1 213 ? 20.183 5.890 0.322 1.00 82.38 213 GLU A CA 1
ATOM 1769 C C . GLU A 1 213 ? 20.729 4.626 -0.357 1.00 82.38 213 GLU A C 1
ATOM 1771 O O . GLU A 1 213 ? 21.517 3.881 0.228 1.00 82.38 213 GLU A O 1
ATOM 1776 N N . ALA A 1 214 ? 20.335 4.363 -1.606 1.00 84.12 214 ALA A N 1
ATOM 1777 C CA . ALA A 1 214 ? 20.731 3.137 -2.277 1.00 84.12 214 ALA A CA 1
ATOM 1778 C C . ALA A 1 214 ? 22.230 3.105 -2.608 1.00 84.12 214 ALA A C 1
ATOM 1780 O O . ALA A 1 214 ? 22.827 4.073 -3.109 1.00 84.12 214 ALA A O 1
ATOM 1781 N N . LYS A 1 215 ? 22.825 1.930 -2.390 1.00 85.94 215 LYS A N 1
ATOM 1782 C CA . LYS A 1 215 ? 24.191 1.590 -2.799 1.00 85.94 215 LYS A CA 1
ATOM 1783 C C . LYS A 1 215 ? 24.133 0.769 -4.080 1.00 85.94 215 LYS A C 1
ATOM 1785 O O . LYS A 1 215 ? 23.275 -0.091 -4.229 1.00 85.94 215 LYS A O 1
ATOM 1790 N N . LEU A 1 216 ? 25.023 1.064 -5.025 1.00 86.88 216 LEU A N 1
ATOM 1791 C CA . LEU A 1 216 ? 25.033 0.363 -6.305 1.00 86.88 216 LEU A CA 1
ATOM 1792 C C . LEU A 1 216 ? 25.451 -1.093 -6.080 1.00 86.88 216 LEU A C 1
ATOM 1794 O O . LEU A 1 216 ? 26.570 -1.343 -5.631 1.00 86.88 216 LEU A O 1
ATOM 1798 N N . ALA A 1 217 ? 24.576 -2.032 -6.432 1.00 87.19 217 ALA A N 1
ATOM 1799 C CA . ALA A 1 217 ? 24.967 -3.416 -6.646 1.00 87.19 217 ALA A CA 1
ATOM 1800 C C . ALA A 1 217 ? 25.771 -3.493 -7.953 1.00 87.19 217 ALA A C 1
ATOM 1802 O O . ALA A 1 217 ? 25.300 -3.062 -9.008 1.00 87.19 217 ALA A O 1
ATOM 1803 N N . TYR A 1 218 ? 27.011 -3.972 -7.876 1.00 90.81 218 TYR A N 1
ATOM 1804 C CA . TYR A 1 218 ? 27.846 -4.149 -9.063 1.00 90.81 218 TYR A CA 1
ATOM 1805 C C . TYR A 1 218 ? 27.346 -5.333 -9.910 1.00 90.81 218 TYR A C 1
ATOM 1807 O O . TYR A 1 218 ? 26.744 -6.247 -9.347 1.00 90.81 218 TYR A O 1
ATOM 1815 N N . PRO A 1 219 ? 27.611 -5.351 -11.233 1.00 88.75 219 PRO A N 1
ATOM 1816 C CA . PRO A 1 219 ? 27.283 -6.499 -12.079 1.00 88.75 219 PRO A CA 1
ATOM 1817 C C . PRO A 1 219 ? 27.871 -7.800 -11.516 1.00 88.75 219 PRO A C 1
ATOM 1819 O O . PRO A 1 219 ? 29.037 -7.824 -11.128 1.00 88.75 219 PRO A O 1
ATOM 1822 N N . GLU A 1 220 ? 27.101 -8.887 -11.498 1.00 89.44 220 GLU A N 1
ATOM 1823 C CA . GLU A 1 220 ? 27.539 -10.183 -10.940 1.00 89.44 220 GLU A CA 1
ATOM 1824 C C . GLU A 1 220 ? 28.730 -10.789 -11.701 1.00 89.44 220 GLU A C 1
ATOM 1826 O O . GLU A 1 220 ? 29.591 -11.470 -11.141 1.00 89.44 220 GLU A O 1
ATOM 1831 N N . THR A 1 221 ? 28.817 -10.482 -12.991 1.00 92.38 221 THR A N 1
ATOM 1832 C CA . THR A 1 221 ? 29.913 -10.839 -13.896 1.00 92.38 221 THR A CA 1
ATOM 1833 C C . THR A 1 221 ? 31.196 -10.045 -13.632 1.00 92.38 221 THR A C 1
ATOM 1835 O O . THR A 1 221 ? 32.260 -10.413 -14.142 1.00 92.38 221 THR A O 1
ATOM 1838 N N . MET A 1 222 ? 31.152 -8.995 -12.799 1.00 94.50 222 MET A N 1
ATOM 1839 C CA . MET A 1 222 ? 32.315 -8.182 -12.448 1.00 94.50 222 MET A CA 1
ATOM 1840 C C . MET A 1 222 ? 33.348 -8.981 -11.657 1.00 94.50 222 MET A C 1
ATOM 1842 O O . MET A 1 222 ? 33.157 -9.324 -10.494 1.00 94.50 222 MET A O 1
ATOM 1846 N N . LYS A 1 223 ? 34.518 -9.187 -12.271 1.00 95.75 223 LYS A N 1
ATOM 1847 C CA . LYS A 1 223 ? 35.703 -9.731 -11.590 1.00 95.75 223 LYS A CA 1
ATOM 1848 C C . LYS A 1 223 ? 36.590 -8.638 -11.024 1.00 95.75 223 LYS A C 1
ATOM 1850 O O . LYS A 1 223 ? 37.260 -8.849 -10.017 1.00 95.75 223 LYS A O 1
ATOM 1855 N N . LYS A 1 224 ? 36.601 -7.466 -11.660 1.00 95.50 224 LYS A N 1
ATOM 1856 C CA . LYS A 1 224 ? 37.383 -6.324 -11.193 1.00 95.50 224 LYS A CA 1
ATOM 1857 C C . LYS A 1 224 ? 36.697 -5.008 -11.529 1.00 95.50 224 LYS A C 1
ATOM 1859 O O . LYS A 1 224 ? 36.369 -4.741 -12.684 1.00 95.50 224 LYS A O 1
ATOM 1864 N N . LYS A 1 225 ? 36.576 -4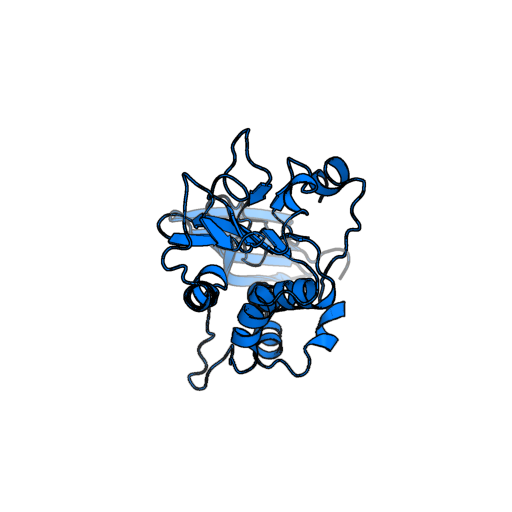.141 -10.524 1.00 97.00 225 LYS A N 1
ATOM 1865 C CA . LYS A 1 225 ? 36.278 -2.723 -10.728 1.00 97.00 225 LYS A CA 1
ATOM 1866 C C . LYS A 1 225 ? 37.550 -2.027 -11.207 1.00 97.00 225 LYS A C 1
ATOM 1868 O O . LYS A 1 225 ? 38.5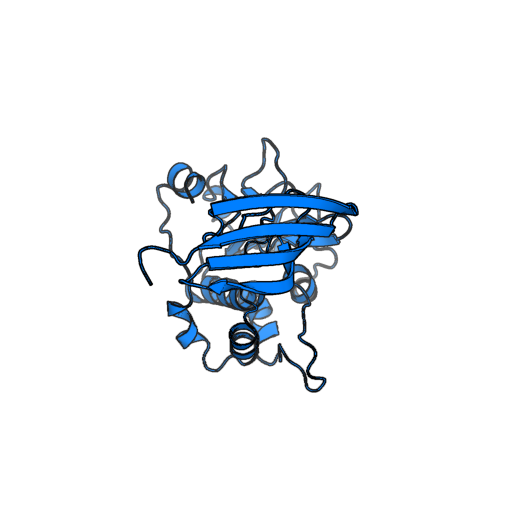34 -1.987 -10.472 1.00 97.00 225 LYS A O 1
ATOM 1873 N N . ILE A 1 226 ? 37.550 -1.526 -12.441 1.00 97.31 226 ILE A N 1
ATOM 1874 C CA . ILE A 1 226 ? 38.696 -0.791 -12.997 1.00 97.31 226 ILE A CA 1
ATOM 1875 C C . ILE A 1 226 ? 38.642 0.653 -12.521 1.00 97.31 226 ILE A C 1
ATOM 1877 O O . ILE A 1 226 ? 39.640 1.187 -12.048 1.00 97.31 226 ILE A O 1
ATOM 1881 N N . TRP A 1 227 ? 37.474 1.279 -12.655 1.00 97.00 227 TRP A N 1
ATOM 1882 C CA . TRP A 1 227 ? 37.300 2.685 -12.339 1.00 97.00 227 TRP A CA 1
ATOM 1883 C C . TRP A 1 227 ? 35.841 3.011 -12.040 1.00 97.00 227 TRP A C 1
ATOM 1885 O O . TRP A 1 227 ? 34.923 2.382 -12.564 1.00 97.00 227 TRP A O 1
ATOM 1895 N N . GLU A 1 228 ? 35.629 4.008 -11.193 1.00 96.44 228 GLU A N 1
ATOM 1896 C CA . GLU A 1 228 ? 34.312 4.472 -10.788 1.00 96.44 228 GLU A CA 1
ATOM 1897 C C . GLU A 1 228 ? 34.365 5.969 -10.500 1.00 96.44 228 GLU A C 1
ATOM 1899 O O . GLU A 1 228 ? 35.291 6.443 -9.843 1.00 96.44 228 GLU A O 1
ATOM 1904 N N . TRP A 1 229 ? 33.359 6.705 -10.969 1.00 96.81 229 TRP A N 1
ATOM 1905 C CA . TRP A 1 229 ? 33.282 8.147 -10.771 1.00 96.81 229 TRP A CA 1
ATOM 1906 C C . TRP A 1 229 ? 31.854 8.629 -10.552 1.00 96.81 229 TRP A C 1
ATOM 1908 O O . TRP A 1 229 ? 30.992 8.499 -11.424 1.00 96.81 229 TRP A O 1
ATOM 1918 N N . ASP A 1 230 ? 31.618 9.234 -9.388 1.00 95.19 230 ASP A N 1
ATOM 1919 C CA . ASP A 1 230 ? 30.408 9.992 -9.071 1.00 95.19 230 ASP A CA 1
ATOM 1920 C C . ASP A 1 230 ? 30.513 11.417 -9.627 1.00 95.19 230 ASP A C 1
ATOM 1922 O O . ASP A 1 230 ? 30.874 12.361 -8.930 1.00 95.19 230 ASP A O 1
ATOM 1926 N N . TYR A 1 231 ? 30.200 11.583 -10.911 1.00 93.38 231 TYR A N 1
ATOM 1927 C CA . TYR A 1 231 ? 30.310 12.880 -11.587 1.00 93.38 231 TYR A CA 1
ATOM 1928 C C . TYR A 1 231 ? 29.167 13.857 -11.248 1.00 93.38 231 TYR A C 1
ATOM 1930 O O . TYR A 1 231 ? 29.214 15.025 -11.626 1.00 93.38 231 TYR A O 1
ATOM 1938 N N . ALA A 1 232 ? 28.116 13.394 -10.559 1.00 93.06 232 ALA A N 1
ATOM 1939 C CA . ALA A 1 232 ? 27.075 14.236 -9.969 1.00 93.06 232 ALA A CA 1
ATOM 1940 C C . ALA A 1 232 ? 26.391 13.524 -8.787 1.00 93.06 232 ALA A C 1
ATOM 1942 O O . ALA A 1 232 ? 26.416 12.299 -8.700 1.00 93.06 232 ALA A O 1
ATOM 1943 N N . LYS A 1 233 ? 25.658 14.267 -7.938 1.00 87.19 233 LYS A N 1
ATOM 1944 C CA . LYS A 1 233 ? 24.992 13.773 -6.702 1.00 87.19 233 LYS A CA 1
ATOM 1945 C C . LYS A 1 233 ? 24.254 12.424 -6.845 1.00 87.19 233 LYS A C 1
ATOM 1947 O O . LYS A 1 233 ? 24.212 11.620 -5.915 1.00 87.19 233 LYS A O 1
ATOM 1952 N N . ARG A 1 234 ? 23.657 12.156 -8.011 1.00 92.19 234 ARG A N 1
ATOM 1953 C CA . ARG A 1 234 ? 22.919 10.913 -8.310 1.00 92.19 234 ARG A CA 1
ATOM 1954 C C . ARG A 1 234 ? 23.357 10.235 -9.605 1.00 92.19 234 ARG A C 1
ATOM 1956 O O . ARG A 1 234 ? 22.599 9.432 -10.138 1.00 92.19 234 ARG A O 1
ATOM 1963 N N . LYS A 1 235 ? 24.514 10.586 -10.166 1.00 94.81 235 LYS A N 1
ATOM 1964 C CA . LYS A 1 235 ? 24.971 10.009 -11.433 1.00 94.81 235 LYS A CA 1
ATOM 1965 C C . LYS A 1 235 ? 26.398 9.507 -11.301 1.00 94.81 235 LYS A C 1
ATOM 1967 O O . LYS A 1 235 ? 27.248 10.199 -10.750 1.00 94.81 235 LYS A O 1
ATOM 1972 N N . LYS A 1 236 ? 26.627 8.315 -11.840 1.00 95.75 236 LYS A N 1
ATOM 1973 C CA . LYS A 1 236 ? 27.889 7.594 -11.728 1.00 95.75 236 LYS A CA 1
ATOM 1974 C C . LYS A 1 236 ? 28.252 6.948 -13.055 1.00 95.75 236 LYS A C 1
ATOM 1976 O O . LYS A 1 236 ? 27.362 6.505 -13.783 1.00 95.75 236 LYS A O 1
ATOM 1981 N N . ILE A 1 237 ? 29.545 6.879 -13.346 1.00 96.94 237 ILE A N 1
ATOM 1982 C CA . ILE A 1 237 ? 30.102 6.022 -14.393 1.00 96.94 237 ILE A CA 1
ATOM 1983 C C . ILE A 1 237 ? 30.931 4.928 -13.724 1.00 96.94 237 ILE A C 1
ATOM 1985 O O . ILE A 1 237 ? 31.628 5.187 -12.744 1.00 96.94 237 ILE A O 1
ATOM 1989 N N . LEU A 1 238 ? 30.826 3.711 -14.242 1.00 97.44 238 LEU A N 1
ATOM 1990 C CA . LEU A 1 238 ? 31.541 2.539 -13.763 1.00 97.44 238 LEU A CA 1
ATOM 1991 C C . LEU A 1 238 ? 32.191 1.836 -14.958 1.00 97.44 238 LEU A C 1
ATOM 1993 O O . LEU A 1 238 ? 31.503 1.508 -15.921 1.00 97.44 238 LEU A O 1
ATOM 1997 N N . LEU A 1 239 ? 33.496 1.586 -14.871 1.00 97.75 239 LEU A N 1
ATOM 1998 C CA . LEU A 1 239 ? 34.245 0.744 -15.797 1.00 97.75 239 LEU A CA 1
ATOM 1999 C C . LEU A 1 239 ? 34.705 -0.518 -15.067 1.00 97.75 239 LEU A C 1
ATOM 2001 O O . LEU A 1 239 ? 35.322 -0.460 -13.998 1.00 97.75 239 LEU A O 1
ATOM 2005 N N . THR A 1 240 ? 34.430 -1.666 -15.666 1.00 97.62 240 THR A N 1
ATOM 2006 C CA . THR A 1 240 ? 34.687 -2.979 -15.075 1.00 97.62 240 THR A CA 1
ATOM 2007 C C . THR A 1 240 ? 35.382 -3.900 -16.060 1.00 97.62 240 THR A C 1
ATOM 2009 O O . THR A 1 240 ? 35.284 -3.719 -17.271 1.00 97.62 240 THR A O 1
ATOM 2012 N N . TYR A 1 241 ? 36.079 -4.891 -15.519 1.00 97.06 241 TYR A N 1
ATOM 2013 C CA . TYR A 1 241 ? 36.466 -6.095 -16.235 1.00 97.06 241 TYR A CA 1
ATOM 2014 C C . TYR A 1 241 ? 35.591 -7.248 -15.749 1.00 97.06 241 TYR A C 1
ATOM 2016 O O . TYR A 1 241 ? 35.467 -7.488 -14.539 1.00 97.06 241 TYR A O 1
ATOM 2024 N N . GLU A 1 242 ? 34.997 -7.949 -16.703 1.00 96.88 242 GLU A N 1
ATOM 2025 C CA . GLU A 1 242 ? 33.964 -8.945 -16.469 1.00 96.88 242 GLU A CA 1
ATOM 2026 C C . GLU A 1 242 ? 34.279 -10.243 -17.205 1.00 96.88 242 GLU A C 1
ATOM 2028 O O . GLU A 1 242 ? 34.905 -10.246 -18.270 1.00 96.88 242 GLU A O 1
ATOM 2033 N N . GLU A 1 243 ? 33.842 -11.355 -16.622 1.00 95.12 243 GLU A N 1
ATOM 2034 C CA . GLU A 1 243 ? 33.988 -12.684 -17.206 1.00 95.12 243 GLU A CA 1
ATOM 2035 C C . GLU A 1 243 ? 32.675 -13.454 -17.071 1.00 95.12 243 GLU A C 1
ATOM 2037 O O . GLU A 1 243 ? 32.005 -13.367 -16.037 1.00 95.12 243 GLU A O 1
ATOM 2042 N N . LYS A 1 244 ? 32.336 -14.246 -18.094 1.00 87.00 244 LYS A N 1
ATOM 2043 C CA . LYS A 1 244 ? 31.172 -15.138 -18.080 1.00 87.00 244 LYS A CA 1
ATOM 2044 C C . LYS A 1 244 ? 31.244 -16.069 -16.859 1.00 87.00 244 LYS A C 1
ATOM 2046 O O . LYS A 1 244 ? 32.292 -16.660 -16.583 1.00 87.00 244 LYS A O 1
ATOM 2051 N N . GLY A 1 245 ? 30.152 -16.170 -16.102 1.00 76.25 245 GLY A N 1
ATOM 2052 C CA . GLY A 1 245 ? 30.081 -17.019 -14.913 1.00 76.25 245 GLY A CA 1
ATOM 2053 C C . GLY A 1 245 ? 30.308 -18.497 -15.251 1.00 76.25 245 GLY A C 1
ATOM 2054 O O . GLY A 1 245 ? 29.919 -18.966 -16.319 1.00 76.25 245 GLY A O 1
ATOM 2055 N N . LYS A 1 246 ? 30.931 -19.255 -14.338 1.00 54.69 246 LYS A N 1
ATOM 2056 C CA . LYS A 1 246 ? 31.000 -20.724 -14.428 1.00 54.69 246 LYS A CA 1
ATOM 2057 C C . LYS A 1 246 ? 29.613 -21.300 -14.101 1.00 54.69 246 LYS A C 1
ATOM 2059 O O . LYS A 1 246 ? 29.401 -21.752 -12.983 1.00 54.69 246 LYS A O 1
ATOM 2064 N N . GLY A 1 247 ? 28.664 -21.204 -15.025 1.00 56.94 247 GLY A N 1
ATOM 2065 C CA . GLY A 1 247 ? 27.290 -21.668 -14.797 1.00 56.94 247 GLY A CA 1
ATOM 2066 C C . GLY A 1 247 ? 26.257 -21.333 -15.877 1.00 56.94 247 GLY A C 1
ATOM 2067 O O . GLY A 1 247 ? 25.105 -21.705 -15.697 1.00 56.94 247 GLY A O 1
ATOM 2068 N N . GLU A 1 248 ? 26.647 -20.677 -16.977 1.00 38.22 248 GLU A N 1
ATOM 2069 C CA . GLU A 1 248 ? 25.770 -20.348 -18.119 1.00 38.22 248 GLU A CA 1
ATOM 2070 C C . GLU A 1 248 ? 26.279 -20.894 -19.456 1.00 38.22 248 GLU A C 1
ATOM 2072 O O . GLU A 1 248 ? 27.460 -20.636 -19.813 1.00 38.22 248 GLU A O 1
#

Secondary structure (DSSP, 8-state):
-HHHHHH-TTS------GGGGGGGTT-HHHHHHHHTT-HHHHHHHHHHHHHHHH-EEEE-TTEEE-S-SGGGTTSSEEEEEEEETTEEEEEEEEEEE-TT-HHHHHHHHTTTS--SS-TT-------HHHHTHHHHHTTT-S----SSS-EEEETTEEEE-HHHHTS--TT-SEEE----TTS-SEEEEEEEEEEEETTEEEEEEEEEE-STTPPPPPPTTEEEEEEEEEEETTEEEEEEEEE--TT-

Sequence (248 aa):
MESWKKVLPDYEIREWSEKDLFRFSDNRYVRQAYEAKKWAFVSDVFRLFALYKEGGIYLDTDVEVRKTFSPLLEGDFFIGSEKHGRFESIGTAVIGAAAGNGIIKDMLSVYENLDFIPKNRIPDLTPNTVRLVPVFQKYGIVNVYSNERIIEIDNKSRIYPDWYFCVDTPDSFCVHHFQASWINDFDCKLNVHIPLGRGKWLGLYRYKRIKPEAKLAYPETMKKKIWEWDYAKRKKILLTYEEKGKGE

pLDDT: mean 93.28, std 7.21, range [38.22, 98.69]

Foldseek 3Di:
DVQCCVAPVPDDDDDDDPVCCVVCPLQQQLVQCVVVLVVLSNVLLVLLVCCQAPFAKAADPQKRFDHDCVVLVQFQWEWEWADDPPDTFTDPRIIGHHHNDPLSVLLNVLRRPDHLQPPVRDGDPDHSRRSSQVSLVVLVDPDLADQPDWDDSDPRYIYHHHQAADDDDPNHRMHRPPPPVSDDQKDWPDWDWADPDPQKTKIKTKIFGDDLPDDDDDPPQFPDWPDKDPPDSGIIITIGIGGDDPPD

Radius of gyration: 22.18 Å; chains: 1; bounding box: 59×39×47 Å